Protein AF-A0A3P7M9Q2-F1 (afdb_monomer_lite)

Radius of gyration: 25.92 Å; chains: 1; bounding box: 48×58×80 Å

pLDDT: mean 84.02, std 14.68, range [41.84, 98.44]

Foldseek 3Di:
DVVVVVVVVVVVVVVVVVVVVVVVVPPPDPPPPPPPVVPPDDPPPDDDQDDDAAPDPVNVVRDDPCVPDDADDDDADPWAPLAPPDDADQQAAHHHPQQVVQQVVLVVVLCVLCNVVVNNVFKDWDDQQVVCCVPRVDHRRNDFATEMEGAPVCVVVSQVSQVVVPPQWDWADDPQKIKIFGHEDPRSHDRDSHHGWYQVDPVRDTPPIYIYGYDHDDPVD

Secondary structure (DSSP, 8-state):
-HHHHHHHHHHHHHHHHHHHHHHHHS----------GGGS------------SS--HHHHHTS--GGGS-PPPPP--SS-BTBTT--PPTTS----HHHHHHHHHHHHHHHHHHHHTT-TTSEEE-HHHHHHHHHTSS--TT----EEEEEGGGHHHHHHHHHTTTTTEEEEEETTEEEEEEPBPS-TT-----SSBEE-STT--EESEEEEEEE---TT-

InterPro domains:
  IPR007074 LicD/FKTN/FKRP, nucleotidyltransferase domain [PF04991] (123-154)

Sequence (221 aa):
MALTAVALVLTAIFILWYILWDTSVTSVRPLRNDSFSFLRQRPQDWQSFVVDTGHTKKKRQSLPNLEKISWPEREYLPSSVGAPGTRPWPHGTHFSHEQMRTLWKLFDTFVNVMDELGFSDRWMLHAGTLLRSFRHHDIIPWDDDIDVLVDKAVRPALWKKMATLRPNYTLQECSNWDKLSAKIIVSKHSSLDVEGSRILNAYGWAWPMLDIGYYCSDVTH

Structure (mmCIF, N/CA/C/O backbone):
data_AF-A0A3P7M9Q2-F1
#
_entry.id   AF-A0A3P7M9Q2-F1
#
loop_
_atom_site.group_PDB
_atom_site.id
_atom_site.type_symbol
_atom_site.label_atom_id
_atom_site.label_alt_id
_atom_site.label_comp_id
_atom_site.label_asym_id
_atom_site.label_entity_id
_atom_site.label_seq_id
_atom_site.pdbx_PDB_ins_code
_atom_site.Cartn_x
_atom_site.Cartn_y
_atom_site.Cartn_z
_atom_site.occupancy
_atom_site.B_iso_or_equiv
_atom_site.auth_seq_id
_atom_site.auth_comp_id
_atom_site.auth_asym_id
_atom_site.auth_atom_id
_atom_site.pdbx_PDB_model_num
ATOM 1 N N . MET A 1 1 ? -29.594 -36.557 -56.362 1.00 58.69 1 MET A N 1
ATOM 2 C CA . MET A 1 1 ? -28.623 -37.351 -55.570 1.00 58.69 1 MET A CA 1
ATOM 3 C C . MET A 1 1 ? -27.693 -36.503 -54.697 1.00 58.69 1 MET A C 1
ATOM 5 O O . MET A 1 1 ? -27.390 -36.940 -53.599 1.00 58.69 1 MET A O 1
ATOM 9 N N . ALA A 1 2 ? -27.267 -35.300 -55.110 1.00 63.16 2 ALA A N 1
ATOM 10 C CA . ALA A 1 2 ? -26.383 -34.461 -54.284 1.00 63.16 2 ALA A CA 1
ATOM 11 C C . ALA A 1 2 ? -27.061 -33.879 -53.020 1.00 63.16 2 ALA A C 1
ATOM 13 O O . ALA A 1 2 ? -26.470 -33.903 -51.946 1.00 63.16 2 ALA A O 1
ATOM 14 N N . LEU A 1 3 ? -28.323 -33.431 -53.113 1.00 64.88 3 LEU A N 1
ATOM 15 C CA . LEU A 1 3 ? -29.044 -32.840 -51.972 1.00 64.88 3 LEU A CA 1
ATOM 16 C C . LEU A 1 3 ? -29.263 -33.826 -50.810 1.00 64.88 3 LEU A C 1
ATOM 18 O O . LEU A 1 3 ? -29.160 -33.459 -49.644 1.00 64.88 3 LEU A O 1
ATOM 22 N N . THR A 1 4 ? -29.534 -35.092 -51.132 1.00 71.81 4 THR A N 1
ATOM 23 C CA . THR A 1 4 ? -29.770 -36.156 -50.148 1.00 71.81 4 THR A CA 1
ATOM 24 C C . THR A 1 4 ? -28.498 -36.531 -49.388 1.00 71.81 4 THR A C 1
ATOM 26 O O . THR A 1 4 ? -28.564 -36.814 -48.198 1.00 71.81 4 THR A O 1
ATOM 29 N N . ALA A 1 5 ? -27.332 -36.472 -50.040 1.00 75.81 5 ALA A N 1
ATOM 30 C CA . ALA A 1 5 ? -26.049 -36.724 -49.385 1.00 75.81 5 ALA A CA 1
ATOM 31 C C . ALA A 1 5 ? -25.673 -35.596 -48.408 1.00 75.81 5 ALA A C 1
ATOM 33 O O . ALA A 1 5 ? -25.238 -35.868 -47.293 1.00 75.81 5 ALA A O 1
ATOM 34 N N . VAL A 1 6 ? -25.912 -34.335 -48.787 1.00 80.31 6 VAL A N 1
ATOM 35 C CA . VAL A 1 6 ? -25.644 -33.173 -47.920 1.00 80.31 6 VAL A CA 1
ATOM 36 C C . VAL A 1 6 ? -26.530 -33.196 -46.670 1.00 80.31 6 VAL A C 1
ATOM 38 O O . VAL A 1 6 ? -26.038 -32.965 -45.567 1.00 80.31 6 VAL A O 1
ATOM 41 N N . ALA A 1 7 ? -27.812 -33.545 -46.814 1.00 83.19 7 ALA A N 1
ATOM 42 C CA . ALA A 1 7 ? -28.732 -33.650 -45.680 1.00 83.19 7 ALA A CA 1
ATOM 43 C C . ALA A 1 7 ? -28.302 -34.728 -44.668 1.00 83.19 7 ALA A C 1
ATOM 45 O O . ALA A 1 7 ? -28.338 -34.492 -43.460 1.00 83.19 7 ALA A O 1
ATOM 46 N N . LEU A 1 8 ? -27.837 -35.888 -45.143 1.00 85.62 8 LEU A N 1
ATOM 47 C CA . LEU A 1 8 ? -27.343 -36.961 -44.273 1.00 85.62 8 LEU A CA 1
ATOM 48 C C . LEU A 1 8 ? -26.075 -36.555 -43.510 1.00 85.62 8 LEU A C 1
ATOM 50 O O . LEU A 1 8 ? -25.972 -36.828 -42.315 1.00 85.62 8 LEU A O 1
ATOM 54 N N . VAL A 1 9 ? -25.147 -35.849 -44.164 1.00 87.62 9 VAL A N 1
ATOM 55 C CA . VAL A 1 9 ? -23.918 -35.357 -43.519 1.00 87.62 9 VAL A CA 1
ATOM 56 C C . VAL A 1 9 ? -24.239 -34.331 -42.431 1.00 87.62 9 VAL A C 1
ATOM 58 O O . VAL A 1 9 ? -23.725 -34.438 -41.320 1.00 87.62 9 VAL A O 1
ATOM 61 N N . LEU A 1 10 ? -25.133 -33.377 -42.703 1.00 87.75 10 LEU A N 1
ATOM 62 C CA . LEU A 1 10 ? -25.534 -32.373 -41.711 1.00 87.75 10 LEU A CA 1
ATOM 63 C C . LEU A 1 10 ? -26.253 -33.000 -40.512 1.00 87.75 10 LEU A C 1
ATOM 65 O O . LEU A 1 10 ? -26.017 -32.598 -39.374 1.00 87.75 10 LEU A O 1
ATOM 69 N N . THR A 1 11 ? -27.073 -34.026 -40.753 1.00 88.38 11 THR A N 1
ATOM 70 C CA . THR A 1 11 ? -27.769 -34.756 -39.684 1.00 88.38 11 THR A CA 1
ATOM 71 C C . THR A 1 11 ? -26.774 -35.512 -38.800 1.00 88.38 11 THR A C 1
ATOM 73 O O . THR A 1 11 ? -26.870 -35.455 -37.576 1.00 88.38 11 THR A O 1
ATOM 76 N N . ALA A 1 12 ? -25.767 -36.158 -39.396 1.00 89.75 12 ALA A N 1
ATOM 77 C CA . ALA A 1 12 ? -24.714 -36.849 -38.653 1.00 89.75 12 ALA A CA 1
ATOM 78 C C . ALA A 1 12 ? -23.871 -35.885 -37.801 1.00 89.75 12 ALA A C 1
ATOM 80 O O . ALA A 1 12 ? -23.556 -36.203 -36.655 1.00 89.75 12 ALA A O 1
ATOM 81 N N . ILE A 1 13 ? -23.557 -34.692 -38.320 1.00 90.94 13 ILE A N 1
ATOM 82 C CA . ILE A 1 13 ? -22.832 -33.653 -37.571 1.00 90.94 13 ILE A CA 1
ATOM 83 C C . ILE A 1 13 ? -23.656 -33.172 -36.372 1.00 90.94 13 ILE A C 1
ATOM 85 O O . ILE A 1 13 ? -23.113 -33.049 -35.277 1.00 90.94 13 ILE A O 1
ATOM 89 N N . PHE A 1 14 ? -24.963 -32.952 -36.546 1.00 89.00 14 PHE A N 1
ATOM 90 C CA . PHE A 1 14 ? -25.847 -32.544 -35.450 1.00 89.00 14 PHE A CA 1
ATOM 91 C C . PHE A 1 14 ? -25.955 -33.608 -34.354 1.00 89.00 14 PHE A C 1
ATOM 93 O O . PHE A 1 14 ? -25.895 -33.275 -33.172 1.00 89.00 14 PHE A O 1
ATOM 100 N N . ILE A 1 15 ? -26.061 -34.885 -34.733 1.00 88.00 15 ILE A N 1
ATOM 101 C CA . ILE A 1 15 ? -26.087 -36.003 -33.779 1.00 88.00 15 ILE A CA 1
ATOM 102 C C . ILE A 1 15 ? -24.755 -36.089 -33.024 1.00 88.00 15 ILE A C 1
ATOM 104 O O . ILE A 1 15 ? -24.751 -36.222 -31.802 1.00 88.00 15 ILE A O 1
ATOM 108 N N . LEU A 1 16 ? -23.624 -35.962 -33.724 1.00 85.00 16 LEU A N 1
ATOM 109 C CA . LEU A 1 16 ? -22.302 -36.010 -33.100 1.00 85.00 16 LEU A CA 1
ATOM 110 C C . LEU A 1 16 ? -22.090 -34.834 -32.136 1.00 85.00 16 LEU A C 1
ATOM 112 O O . LEU A 1 16 ? -21.585 -35.029 -31.034 1.00 85.00 16 LEU A O 1
ATOM 116 N N . TRP A 1 17 ? -22.522 -33.629 -32.517 1.00 83.12 17 TRP A N 1
ATOM 117 C CA . TRP A 1 17 ? -22.471 -32.451 -31.651 1.00 83.12 17 TRP A CA 1
ATOM 118 C C . TRP A 1 17 ? -23.345 -32.619 -30.404 1.00 83.12 17 TRP A C 1
ATOM 120 O O . TRP A 1 17 ? -22.889 -32.318 -29.303 1.00 83.12 17 TRP A O 1
ATOM 130 N N . TYR A 1 18 ? -24.551 -33.175 -30.550 1.00 82.62 18 TYR A N 1
ATOM 131 C CA . TYR A 1 18 ? -25.437 -33.461 -29.421 1.00 82.62 18 TYR A CA 1
ATOM 132 C C . TYR A 1 18 ? -24.834 -34.490 -28.453 1.00 82.62 18 TYR A C 1
ATOM 134 O O . TYR A 1 18 ? -24.837 -34.261 -27.249 1.00 82.62 18 TYR A O 1
ATOM 142 N N . ILE A 1 19 ? -24.236 -35.575 -28.958 1.00 77.69 19 ILE A N 1
ATOM 143 C CA . ILE A 1 19 ? -23.572 -36.593 -28.121 1.00 77.69 19 ILE A CA 1
ATOM 144 C C . ILE A 1 19 ? -22.361 -36.001 -27.380 1.00 77.69 19 ILE A C 1
ATOM 146 O O . ILE A 1 19 ? -22.145 -36.290 -26.202 1.00 77.69 19 ILE A O 1
ATOM 150 N N . LEU A 1 20 ? -21.568 -35.153 -28.041 1.00 76.31 20 LEU A N 1
ATOM 151 C CA . LEU A 1 20 ? -20.411 -34.492 -27.423 1.00 76.31 20 LEU A CA 1
ATOM 152 C C . LEU A 1 20 ? -20.819 -33.438 -26.381 1.00 76.31 20 LEU A C 1
ATOM 154 O O . LEU A 1 20 ? -20.114 -33.247 -25.392 1.00 76.31 20 LEU A O 1
ATOM 158 N N . TRP A 1 21 ? -21.956 -32.769 -26.579 1.00 69.94 21 TRP A N 1
ATOM 159 C CA . TRP A 1 21 ? -22.524 -31.847 -25.597 1.00 69.94 21 TRP A CA 1
ATOM 160 C C . TRP A 1 21 ? -23.127 -32.587 -24.396 1.00 69.94 21 TRP A C 1
ATOM 162 O O . TRP A 1 21 ? -22.895 -32.214 -23.252 1.00 69.94 21 TRP A O 1
ATOM 172 N N . ASP A 1 22 ? -23.856 -33.676 -24.627 1.00 67.19 22 ASP A N 1
ATOM 173 C CA . ASP A 1 22 ? -24.472 -34.450 -23.546 1.00 67.19 22 ASP A CA 1
ATOM 174 C C . ASP A 1 22 ? -23.412 -35.120 -22.656 1.00 67.19 22 ASP A C 1
ATOM 176 O O . ASP A 1 22 ? -23.492 -35.073 -21.428 1.00 67.19 22 ASP A O 1
ATOM 180 N N . THR A 1 23 ? -22.336 -35.638 -23.259 1.00 60.78 23 THR A N 1
ATOM 181 C CA . THR A 1 23 ? -21.200 -36.216 -22.518 1.00 60.78 23 THR A CA 1
ATOM 182 C C . THR A 1 23 ? -20.379 -35.179 -21.745 1.00 60.78 23 THR A C 1
ATOM 184 O O . THR A 1 23 ? -19.810 -35.520 -20.705 1.00 60.78 23 THR A O 1
ATOM 187 N N . SER A 1 24 ? -20.338 -33.916 -22.185 1.00 54.47 24 SER A N 1
ATOM 188 C CA . SER A 1 24 ? -19.670 -32.841 -21.437 1.00 54.47 24 SER A CA 1
ATOM 189 C C . SER A 1 24 ? -20.522 -32.301 -20.283 1.00 54.47 24 SER A C 1
ATOM 191 O O . SER A 1 24 ? -19.967 -31.895 -19.261 1.00 54.47 24 SER A O 1
ATOM 193 N N . VAL A 1 25 ? -21.854 -32.373 -20.387 1.00 55.38 25 VAL A N 1
ATOM 194 C CA . VAL A 1 25 ? -22.789 -31.929 -19.338 1.00 55.38 25 VAL A CA 1
ATOM 195 C C . VAL A 1 25 ? -23.037 -33.007 -18.269 1.00 55.38 25 VAL A C 1
ATOM 197 O O . VAL A 1 25 ? -23.330 -32.669 -17.123 1.00 55.38 25 VAL A O 1
ATOM 200 N N . THR A 1 26 ? -22.855 -34.298 -18.574 1.00 48.84 26 THR A N 1
ATOM 201 C CA . THR A 1 26 ? -23.161 -35.401 -17.633 1.00 48.84 26 THR A CA 1
ATOM 202 C C . THR A 1 26 ? -21.963 -36.026 -16.908 1.00 48.84 26 THR A C 1
ATOM 204 O O . THR A 1 26 ? -22.149 -36.912 -16.072 1.00 48.84 26 THR A O 1
ATOM 207 N N . SER A 1 27 ? -20.734 -35.531 -17.086 1.00 45.59 27 SER A N 1
ATOM 208 C CA . SER A 1 27 ? -19.585 -35.964 -16.269 1.00 45.59 27 SER A CA 1
ATOM 209 C C . SER A 1 27 ? -19.455 -35.176 -14.954 1.00 45.59 27 SER A C 1
ATOM 211 O O . SER A 1 27 ? -18.393 -34.642 -14.631 1.00 45.59 27 SER A O 1
ATOM 213 N N . VAL A 1 28 ? -20.508 -35.167 -14.137 1.00 44.59 28 VAL A N 1
ATOM 214 C CA . VAL A 1 28 ? -20.370 -34.953 -12.689 1.00 44.59 28 VAL A CA 1
ATOM 215 C C . VAL A 1 28 ? -20.365 -36.336 -12.050 1.00 44.59 28 VAL A C 1
ATOM 217 O O . VAL A 1 28 ? -21.398 -36.869 -11.652 1.00 44.59 28 VAL A O 1
ATOM 220 N N . ARG A 1 29 ? -19.185 -36.966 -11.983 1.00 43.69 29 ARG A N 1
ATOM 221 C CA . ARG A 1 29 ? -19.019 -38.120 -11.093 1.00 43.69 29 ARG A CA 1
ATOM 222 C C . ARG A 1 29 ? -19.298 -37.629 -9.669 1.00 43.69 29 ARG A C 1
ATOM 224 O O . ARG A 1 29 ? -18.687 -36.635 -9.272 1.00 43.69 29 ARG A O 1
ATOM 231 N N . PRO A 1 30 ? -20.152 -38.304 -8.881 1.00 41.84 30 PRO A N 1
ATOM 232 C CA . PRO A 1 30 ? -20.236 -38.014 -7.463 1.00 41.84 30 PRO A CA 1
ATOM 233 C C . PRO A 1 30 ? -18.850 -38.295 -6.892 1.00 41.84 30 PRO A C 1
ATOM 235 O O . PRO A 1 30 ? -18.352 -39.421 -6.990 1.00 41.84 30 PRO A O 1
ATOM 238 N N . LEU A 1 31 ? -18.194 -37.265 -6.360 1.00 42.75 31 LEU A N 1
ATOM 239 C CA . LEU A 1 31 ? -16.967 -37.449 -5.608 1.00 42.75 31 LEU A CA 1
ATOM 240 C C . LEU A 1 31 ? -17.321 -38.383 -4.446 1.00 42.75 31 LEU A C 1
ATOM 242 O O . LEU A 1 31 ? -18.117 -38.046 -3.571 1.00 42.75 31 LEU A O 1
ATOM 246 N N . ARG A 1 32 ? -16.810 -39.610 -4.520 1.00 42.97 32 ARG A N 1
ATOM 247 C CA . ARG A 1 32 ? -17.024 -40.656 -3.530 1.00 42.97 32 ARG A CA 1
ATOM 248 C C . ARG A 1 32 ? -16.588 -40.120 -2.166 1.00 42.97 32 ARG A C 1
ATOM 250 O O . ARG A 1 32 ? -15.455 -39.680 -1.995 1.00 42.97 32 ARG A O 1
ATOM 257 N N . ASN A 1 33 ? -17.524 -40.138 -1.228 1.00 44.25 33 ASN A N 1
ATOM 258 C CA . ASN A 1 33 ? -17.487 -39.449 0.058 1.00 44.25 33 ASN A CA 1
ATOM 259 C C . ASN A 1 33 ? -16.619 -40.183 1.108 1.00 44.25 33 ASN A C 1
ATOM 261 O O . ASN A 1 33 ? -17.028 -40.333 2.254 1.00 44.25 33 ASN A O 1
ATOM 265 N N . ASP A 1 34 ? -15.440 -40.680 0.719 1.00 44.66 34 ASP A N 1
ATOM 266 C CA . ASP A 1 34 ? -14.656 -41.645 1.514 1.00 44.66 34 ASP A CA 1
ATOM 267 C C . ASP A 1 34 ? -13.391 -41.060 2.182 1.00 44.66 34 ASP A C 1
ATOM 269 O O . ASP A 1 34 ? -12.535 -41.813 2.641 1.00 44.66 34 ASP A O 1
ATOM 273 N N . SER A 1 35 ? -13.243 -39.733 2.311 1.00 46.69 35 SER A N 1
ATOM 274 C CA . SER A 1 35 ? -12.040 -39.155 2.953 1.00 46.69 35 SER A CA 1
ATOM 275 C C . SER A 1 35 ? -12.261 -37.973 3.904 1.00 46.69 35 SER A C 1
ATOM 277 O O . SER A 1 35 ? -11.335 -37.198 4.132 1.00 46.69 35 SER A O 1
ATOM 279 N N . PHE A 1 36 ? -13.442 -37.826 4.513 1.00 43.38 36 PHE A N 1
ATOM 280 C CA . PHE A 1 36 ? -13.656 -36.815 5.568 1.00 43.38 36 PHE A CA 1
ATOM 281 C C . PHE A 1 36 ? -13.388 -37.324 6.995 1.00 43.38 36 PHE A C 1
ATOM 283 O O . PHE A 1 36 ? -13.442 -36.552 7.950 1.00 43.38 36 PHE A O 1
ATOM 290 N N . SER A 1 37 ? -13.029 -38.600 7.168 1.00 46.25 37 SER A N 1
ATOM 291 C CA . SER A 1 37 ? -12.676 -39.160 8.482 1.00 46.25 37 SER A CA 1
ATOM 292 C C . SER A 1 37 ? -11.303 -38.703 8.998 1.00 46.25 37 SER A C 1
ATOM 294 O O . SER A 1 37 ? -11.066 -38.763 10.203 1.00 46.25 37 SER A O 1
ATOM 296 N N . PHE A 1 38 ? -10.424 -38.183 8.130 1.00 45.78 38 PHE A N 1
ATOM 297 C CA . PHE A 1 38 ? -9.087 -37.702 8.512 1.00 45.78 38 PHE A CA 1
ATOM 298 C C . PHE A 1 38 ? -9.071 -36.305 9.153 1.00 45.78 38 PHE A C 1
ATOM 300 O O . PHE A 1 38 ? -8.059 -35.909 9.725 1.00 45.78 38 PHE A O 1
ATOM 307 N N . LEU A 1 39 ? -10.184 -35.564 9.107 1.00 49.25 39 LEU A N 1
ATOM 308 C CA . LEU A 1 39 ? -10.305 -34.251 9.759 1.00 49.25 39 LEU A CA 1
ATOM 309 C C . LEU A 1 39 ? -10.815 -34.346 11.207 1.00 49.25 39 LEU A C 1
ATOM 311 O O . LEU A 1 39 ? -11.077 -33.328 11.851 1.00 49.25 39 LEU A O 1
ATOM 315 N N . ARG A 1 40 ? -10.945 -35.560 11.757 1.00 47.88 40 ARG A N 1
ATOM 316 C CA . ARG A 1 40 ? -11.361 -35.756 13.146 1.00 47.88 40 ARG A CA 1
ATOM 317 C C . ARG A 1 40 ? -10.198 -35.469 14.109 1.00 47.88 40 ARG A C 1
ATOM 319 O O . ARG A 1 40 ? -9.396 -36.339 14.420 1.00 47.88 40 ARG A O 1
ATOM 326 N N . GLN A 1 41 ? -10.207 -34.229 14.600 1.00 54.06 41 GLN A N 1
ATOM 327 C CA . GLN A 1 41 ? -9.804 -33.789 15.943 1.00 54.06 41 GLN A CA 1
ATOM 328 C C . GLN A 1 41 ? -8.350 -34.059 16.362 1.00 54.06 41 GLN A C 1
ATOM 330 O O . GLN A 1 41 ? -8.067 -34.938 17.172 1.00 54.06 41 GLN A O 1
ATOM 335 N N . ARG A 1 42 ? -7.440 -33.165 15.955 1.00 53.69 42 ARG A N 1
ATOM 336 C CA . ARG A 1 42 ? -6.451 -32.693 16.935 1.00 53.69 42 ARG A CA 1
ATOM 337 C C . ARG A 1 42 ? -7.178 -31.731 17.881 1.00 53.69 42 ARG A C 1
ATOM 339 O O . ARG A 1 42 ? -7.914 -30.885 17.371 1.00 53.69 42 ARG A O 1
ATOM 346 N N . PRO A 1 43 ? -7.005 -31.823 19.209 1.00 54.81 43 PRO A N 1
ATOM 347 C CA . PRO A 1 43 ? -7.360 -30.724 20.093 1.00 54.81 43 PRO A CA 1
ATOM 348 C C . PRO A 1 43 ? -6.540 -29.518 19.631 1.00 54.81 43 PRO A C 1
ATOM 350 O O . PRO A 1 43 ? -5.320 -29.492 19.777 1.00 54.81 43 PRO A O 1
ATOM 353 N N . GLN A 1 44 ? -7.182 -28.583 18.939 1.00 63.25 44 GLN A N 1
ATOM 354 C CA . GLN A 1 44 ? -6.581 -27.289 18.677 1.00 63.25 44 GLN A CA 1
ATOM 355 C C . GLN A 1 44 ? -6.750 -26.505 19.969 1.00 63.25 44 GLN A C 1
ATOM 357 O O . GLN A 1 44 ? -7.858 -26.086 20.301 1.00 63.25 44 GLN A O 1
ATOM 362 N N . ASP A 1 45 ? -5.661 -26.359 20.716 1.00 72.62 45 ASP A N 1
ATOM 363 C CA . ASP A 1 45 ? -5.585 -25.351 21.762 1.00 72.62 45 ASP A CA 1
ATOM 364 C C . ASP A 1 45 ? -5.662 -23.990 21.065 1.00 72.62 45 ASP A C 1
ATOM 366 O O . ASP A 1 45 ? -4.693 -23.493 20.489 1.00 72.62 45 ASP A O 1
ATOM 370 N N . TRP A 1 46 ? -6.869 -23.429 21.023 1.00 70.75 46 TRP A N 1
ATOM 371 C CA . TRP A 1 46 ? -7.110 -22.121 20.436 1.00 70.75 46 TRP A CA 1
ATOM 372 C C . TRP A 1 46 ? -6.519 -21.061 21.354 1.00 70.75 46 TRP A C 1
ATOM 374 O O . TRP A 1 46 ? -7.031 -20.804 22.444 1.00 70.75 46 TRP A O 1
ATOM 384 N N . GLN A 1 47 ? -5.437 -20.433 20.907 1.00 74.69 47 GLN A N 1
ATOM 385 C CA . GLN A 1 47 ? -4.908 -19.256 21.570 1.00 74.69 47 GLN A CA 1
ATOM 386 C C . GLN A 1 47 ? -5.567 -18.013 20.973 1.00 74.69 47 GLN A C 1
ATOM 388 O O . GLN A 1 47 ? -5.340 -17.666 19.815 1.00 74.69 47 GLN A O 1
ATOM 393 N N . SER A 1 48 ? -6.404 -17.352 21.768 1.00 78.69 48 SER A N 1
ATOM 394 C CA . SER A 1 48 ? -7.037 -16.094 21.379 1.00 78.69 48 SER A CA 1
ATOM 395 C C . SER A 1 48 ? -6.103 -14.923 21.657 1.00 78.69 48 SER A C 1
ATOM 397 O O . SER A 1 48 ? -5.542 -14.808 22.748 1.00 78.69 48 SER A O 1
ATOM 399 N N . PHE A 1 49 ? -5.985 -14.022 20.686 1.00 79.31 49 PHE A N 1
ATOM 400 C CA . PHE A 1 49 ? -5.266 -12.762 20.828 1.00 79.31 49 PHE A CA 1
ATOM 401 C C . PHE A 1 49 ? -6.226 -11.611 20.570 1.00 79.31 49 PHE A C 1
ATOM 403 O O . PHE A 1 49 ? -7.002 -11.647 19.617 1.00 79.31 49 PHE A O 1
ATOM 410 N N . VAL A 1 50 ? -6.165 -10.588 21.417 1.00 77.69 50 VAL A N 1
ATOM 411 C CA . VAL A 1 50 ? -6.894 -9.342 21.190 1.00 77.69 50 VAL A CA 1
ATOM 412 C C . VAL A 1 50 ? -5.966 -8.402 20.433 1.00 77.69 50 VAL A C 1
ATOM 414 O O . VAL A 1 50 ? -4.900 -8.034 20.932 1.00 77.69 50 VAL A O 1
ATOM 417 N N . VAL A 1 51 ? -6.356 -8.051 19.210 1.00 73.62 51 VAL A N 1
ATOM 418 C CA . VAL A 1 51 ? -5.647 -7.077 18.379 1.00 73.62 51 VAL A CA 1
ATOM 419 C C . VAL A 1 51 ? -6.404 -5.760 18.477 1.00 73.62 51 VAL A C 1
ATOM 421 O O . VAL A 1 51 ? -7.385 -5.542 17.773 1.00 73.62 51 VAL A O 1
ATOM 424 N N . ASP A 1 52 ? -5.968 -4.903 19.395 1.00 72.56 52 ASP A N 1
ATOM 425 C CA . ASP A 1 52 ? -6.526 -3.560 19.540 1.00 72.56 52 ASP A CA 1
ATOM 426 C C . ASP A 1 52 ? -5.863 -2.568 18.580 1.00 72.56 52 ASP A C 1
ATOM 428 O O . ASP A 1 52 ? -4.706 -2.727 18.181 1.00 72.56 52 ASP A O 1
ATOM 432 N N . THR A 1 53 ? -6.551 -1.458 18.329 1.00 71.44 53 THR A N 1
ATOM 433 C CA . THR A 1 53 ? -5.987 -0.313 17.611 1.00 71.44 53 THR A CA 1
ATOM 434 C C . THR A 1 53 ? -4.912 0.411 18.435 1.00 71.44 53 THR A C 1
ATOM 436 O O . THR A 1 53 ? -4.855 0.329 19.674 1.00 71.44 53 THR A O 1
ATOM 439 N N . GLY A 1 54 ? -4.019 1.114 17.735 1.00 67.31 54 GLY A N 1
ATOM 440 C CA . GLY A 1 54 ? -2.887 1.829 18.321 1.00 67.31 54 GLY A CA 1
ATOM 441 C C . GLY A 1 54 ? -1.665 0.928 18.498 1.00 67.31 54 GLY A C 1
ATOM 442 O O . GLY A 1 54 ? -1.625 0.045 19.361 1.00 67.31 54 GLY A O 1
ATOM 443 N N . HIS A 1 55 ? -0.625 1.180 17.705 1.00 69.38 55 HIS A N 1
ATOM 444 C CA . HIS A 1 55 ? 0.598 0.374 17.621 1.00 69.38 55 HIS A CA 1
ATOM 445 C C . HIS A 1 55 ? 1.568 0.556 18.804 1.00 69.38 55 HIS A C 1
ATOM 447 O O . HIS A 1 55 ? 2.785 0.656 18.638 1.00 69.38 55 HIS A O 1
ATOM 453 N N . THR A 1 56 ? 1.065 0.563 20.041 1.00 77.88 56 THR A N 1
ATOM 454 C CA . THR A 1 56 ? 1.937 0.712 21.214 1.00 77.88 56 THR A CA 1
ATOM 455 C C . THR A 1 56 ? 2.876 -0.489 21.356 1.00 77.88 56 THR A C 1
ATOM 457 O O . THR A 1 56 ? 2.475 -1.647 21.192 1.00 77.88 56 THR A O 1
ATOM 460 N N . LYS A 1 57 ? 4.132 -0.228 21.741 1.00 78.31 57 LYS A N 1
ATOM 461 C CA . LYS A 1 57 ? 5.144 -1.273 21.980 1.00 78.31 57 LYS A CA 1
ATOM 462 C C . LYS A 1 57 ? 4.634 -2.368 22.927 1.00 78.31 57 LYS A C 1
ATOM 464 O O . LYS A 1 57 ? 4.863 -3.545 22.675 1.00 78.31 57 LYS A O 1
ATOM 469 N N . LYS A 1 58 ? 3.903 -1.977 23.978 1.00 82.75 58 LYS A N 1
ATOM 470 C CA . LYS A 1 58 ? 3.327 -2.895 24.971 1.00 82.75 58 LYS A CA 1
ATOM 471 C C . LYS A 1 58 ? 2.313 -3.863 24.346 1.00 82.75 58 LYS A C 1
ATOM 473 O O . LYS A 1 58 ? 2.405 -5.056 24.600 1.00 82.75 58 LYS A O 1
ATOM 478 N N . LYS A 1 59 ? 1.392 -3.369 23.506 1.00 81.25 59 LYS A N 1
ATOM 479 C CA . LYS A 1 59 ? 0.396 -4.207 22.810 1.00 81.25 59 LYS A CA 1
ATOM 480 C C . LYS A 1 59 ? 1.047 -5.152 21.795 1.00 81.25 59 LYS A C 1
ATOM 482 O O . LYS A 1 59 ? 0.684 -6.319 21.720 1.00 81.25 59 LYS A O 1
ATOM 487 N N . ARG A 1 60 ? 2.064 -4.694 21.056 1.00 79.75 60 ARG A N 1
ATOM 488 C CA . ARG A 1 60 ? 2.792 -5.563 20.110 1.00 79.75 60 ARG A CA 1
ATOM 489 C C . ARG A 1 60 ? 3.515 -6.715 20.808 1.00 79.75 60 ARG A C 1
ATOM 491 O O . ARG A 1 60 ? 3.533 -7.821 20.290 1.00 79.75 60 ARG A O 1
ATOM 498 N N . GLN A 1 61 ? 4.066 -6.476 21.998 1.00 84.94 61 GLN A N 1
ATOM 499 C CA . GLN A 1 61 ? 4.743 -7.515 22.783 1.00 84.94 61 GLN A CA 1
ATOM 500 C C . GLN A 1 61 ? 3.799 -8.603 23.321 1.00 84.94 61 GLN A C 1
ATOM 502 O O . GLN A 1 61 ? 4.281 -9.680 23.660 1.00 84.94 61 GLN A O 1
ATOM 507 N N . SER A 1 62 ? 2.486 -8.350 23.399 1.00 84.44 62 SER A N 1
ATOM 508 C CA . SER A 1 62 ? 1.493 -9.374 23.761 1.00 84.44 62 SER A CA 1
ATOM 509 C C . SER A 1 62 ? 1.020 -10.234 22.585 1.00 84.44 62 SER A C 1
ATOM 511 O O . SER A 1 62 ? 0.314 -11.216 22.807 1.00 84.44 62 SER A O 1
ATOM 513 N N . LEU A 1 63 ? 1.390 -9.886 21.349 1.00 86.25 63 LEU A N 1
ATOM 514 C CA . LEU A 1 63 ? 1.065 -10.669 20.157 1.00 86.25 63 LEU A CA 1
ATOM 515 C C . LEU A 1 63 ? 2.146 -11.730 19.884 1.00 86.25 63 LEU A C 1
ATOM 517 O O . LEU A 1 63 ? 3.289 -11.578 20.328 1.00 86.25 63 LEU A O 1
ATOM 521 N N . PRO A 1 64 ? 1.821 -12.805 19.141 1.00 85.69 64 PRO A N 1
ATOM 522 C CA . PRO A 1 64 ? 2.812 -13.774 18.696 1.00 85.69 64 PRO A CA 1
ATOM 523 C C . PRO A 1 64 ? 3.947 -13.088 17.948 1.00 85.69 64 PRO A C 1
ATOM 525 O O . PRO A 1 64 ? 3.707 -12.273 17.056 1.00 85.69 64 PRO A O 1
ATOM 528 N N . ASN A 1 65 ? 5.189 -13.460 18.262 1.00 85.00 65 ASN A N 1
ATOM 529 C CA . ASN A 1 65 ? 6.297 -13.062 17.408 1.00 85.00 65 ASN A CA 1
ATOM 530 C C . ASN A 1 65 ? 6.252 -13.901 16.121 1.00 85.00 65 ASN A C 1
ATOM 532 O O . ASN A 1 65 ? 6.709 -15.046 16.111 1.00 85.00 65 ASN A O 1
ATOM 536 N N . LEU A 1 66 ? 5.711 -13.312 15.053 1.00 82.12 66 LEU A N 1
ATOM 537 C CA . LEU A 1 66 ? 5.599 -13.941 13.736 1.00 82.12 66 LEU A CA 1
ATOM 538 C C . LEU A 1 66 ? 6.963 -14.239 13.092 1.00 82.12 66 LEU A C 1
ATOM 540 O O . LEU A 1 66 ? 7.027 -15.090 12.214 1.00 82.12 66 LEU A O 1
ATOM 544 N N . GLU A 1 67 ? 8.060 -13.631 13.554 1.00 83.19 67 GLU A N 1
ATOM 545 C CA . GLU A 1 67 ? 9.426 -13.962 13.109 1.00 83.19 67 GLU A CA 1
ATOM 546 C C . GLU A 1 67 ? 9.860 -15.367 13.549 1.00 83.19 67 GLU A C 1
ATOM 548 O O . GLU A 1 67 ? 10.804 -15.931 13.005 1.00 83.19 67 GLU A O 1
ATOM 553 N N . LYS A 1 68 ? 9.184 -15.950 14.550 1.00 86.19 68 LYS A N 1
ATOM 554 C CA . LYS A 1 68 ? 9.442 -17.324 15.008 1.00 86.19 68 LYS A CA 1
ATOM 555 C C . LYS A 1 68 ? 8.739 -18.380 14.154 1.00 86.19 68 LYS A C 1
ATOM 557 O O . LYS A 1 68 ? 8.933 -19.571 14.390 1.00 86.19 68 LYS A O 1
ATOM 562 N N . ILE A 1 69 ? 7.897 -17.961 13.214 1.00 84.88 69 ILE A N 1
ATOM 563 C CA . ILE A 1 69 ? 7.197 -18.846 12.288 1.00 84.88 69 ILE A CA 1
ATOM 564 C C . ILE A 1 69 ? 8.060 -18.984 11.032 1.00 84.88 69 ILE A C 1
ATOM 566 O O . ILE A 1 69 ? 8.557 -17.996 10.497 1.00 84.88 69 ILE A O 1
ATOM 570 N N . SER A 1 70 ? 8.243 -20.218 10.562 1.00 86.50 70 SER A N 1
ATOM 571 C CA . SER A 1 70 ? 8.904 -20.473 9.282 1.00 86.50 70 SER A CA 1
ATOM 572 C C . SER A 1 70 ? 7.949 -20.110 8.151 1.00 86.50 70 SER A C 1
ATOM 574 O O . SER A 1 70 ? 7.038 -20.877 7.837 1.00 86.50 70 SER A O 1
ATOM 576 N N . TRP A 1 71 ? 8.158 -18.947 7.546 1.00 83.19 71 TRP A N 1
ATOM 577 C CA . TRP A 1 71 ? 7.438 -18.536 6.346 1.00 83.19 71 TRP A CA 1
ATOM 578 C C . TRP A 1 71 ? 8.059 -19.182 5.100 1.00 83.19 71 TRP A C 1
ATOM 580 O O . TRP A 1 71 ? 9.272 -19.411 5.083 1.00 83.19 71 TRP A O 1
ATOM 590 N N . PRO A 1 72 ? 7.263 -19.497 4.064 1.00 83.81 72 PRO A N 1
ATOM 591 C CA . PRO A 1 72 ? 7.802 -19.890 2.768 1.00 83.81 72 PRO A CA 1
ATOM 592 C C . PRO A 1 72 ? 8.749 -18.817 2.223 1.00 83.81 72 PRO A C 1
ATOM 594 O O . PRO A 1 72 ? 8.513 -17.622 2.406 1.00 83.81 72 PRO A O 1
ATOM 597 N N . GLU A 1 73 ? 9.813 -19.238 1.541 1.00 85.56 73 GLU A N 1
ATOM 598 C CA . GLU A 1 73 ? 10.686 -18.294 0.849 1.00 85.56 73 GLU A CA 1
ATOM 599 C C . GLU A 1 73 ? 9.929 -17.652 -0.319 1.00 85.56 73 GLU A C 1
ATOM 601 O O . GLU A 1 73 ? 9.219 -18.327 -1.067 1.00 85.56 73 GLU A O 1
ATOM 606 N N . ARG A 1 74 ? 10.061 -16.330 -0.456 1.00 86.31 74 ARG A N 1
ATOM 607 C CA . ARG A 1 74 ? 9.414 -15.585 -1.533 1.00 86.31 74 ARG A CA 1
ATOM 608 C C . ARG A 1 74 ? 10.281 -15.623 -2.784 1.00 86.31 74 ARG A C 1
ATOM 610 O O . ARG A 1 74 ? 11.462 -15.294 -2.734 1.00 86.31 74 ARG A O 1
ATOM 617 N N . GLU A 1 75 ? 9.666 -15.948 -3.911 1.00 89.50 75 GLU A N 1
ATOM 618 C CA . GLU A 1 75 ? 10.300 -15.833 -5.221 1.00 89.50 75 GLU A CA 1
ATOM 619 C C . GLU A 1 75 ? 10.305 -14.375 -5.699 1.00 89.50 75 GLU A C 1
ATOM 621 O O . GLU A 1 75 ? 9.364 -13.622 -5.445 1.00 89.50 75 GLU A O 1
ATOM 626 N N . TYR A 1 76 ? 11.349 -13.989 -6.434 1.00 91.94 76 TYR A N 1
ATOM 627 C CA . TYR A 1 76 ? 11.516 -12.650 -7.005 1.00 91.94 76 TYR A CA 1
ATOM 628 C C . TYR A 1 76 ? 11.842 -12.738 -8.492 1.00 91.94 76 TYR A C 1
ATOM 630 O O . TYR A 1 76 ? 12.475 -13.690 -8.953 1.00 91.94 76 TYR A O 1
ATOM 638 N N . LEU A 1 77 ? 11.454 -11.714 -9.251 1.00 91.12 77 LEU A N 1
ATOM 639 C CA . LEU A 1 77 ? 11.960 -11.547 -10.607 1.00 91.12 77 LEU A CA 1
ATOM 640 C C . LEU A 1 77 ? 13.468 -11.248 -10.571 1.00 91.12 77 LEU A C 1
ATOM 642 O O . LEU A 1 77 ? 13.911 -10.427 -9.765 1.00 91.12 77 LEU A O 1
ATOM 646 N N . PRO A 1 78 ? 14.257 -11.828 -11.494 1.00 89.62 78 PRO A N 1
ATOM 647 C CA . PRO A 1 78 ? 15.701 -11.590 -11.566 1.00 89.62 78 PRO A CA 1
ATOM 648 C C . PRO A 1 78 ? 16.047 -10.167 -12.028 1.00 89.62 78 PRO A C 1
ATOM 650 O O . PRO A 1 78 ? 17.202 -9.751 -11.995 1.00 89.62 78 PRO A O 1
ATOM 653 N N . SER A 1 79 ? 15.070 -9.422 -12.538 1.00 89.81 79 SER A N 1
ATOM 654 C CA . SER A 1 79 ? 15.230 -8.054 -13.014 1.00 89.81 79 SER A CA 1
ATOM 655 C C . SER A 1 79 ? 13.946 -7.278 -12.767 1.00 89.81 79 SER A C 1
ATOM 657 O O . SER A 1 79 ? 12.856 -7.848 -12.787 1.00 89.81 79 SER A O 1
ATOM 659 N N . SER A 1 80 ? 14.074 -5.971 -12.550 1.00 90.62 80 SER A N 1
ATOM 660 C CA . SER A 1 80 ? 12.934 -5.103 -12.272 1.00 90.62 80 SER A CA 1
ATOM 661 C C . SER A 1 80 ? 11.987 -5.010 -13.470 1.00 90.62 80 SER A C 1
ATOM 663 O O . SER A 1 80 ? 12.408 -4.931 -14.632 1.00 90.62 80 SER A O 1
ATOM 665 N N . VAL A 1 81 ? 10.680 -4.998 -13.207 1.00 88.62 81 VAL A N 1
ATOM 666 C CA . VAL A 1 81 ? 9.685 -4.711 -14.247 1.00 88.62 81 VAL A CA 1
ATOM 667 C C . VAL A 1 81 ? 9.896 -3.280 -14.744 1.00 88.62 81 VAL A C 1
ATOM 669 O O . VAL A 1 81 ? 9.994 -2.339 -13.954 1.00 88.62 81 VAL A O 1
ATOM 672 N N . GLY A 1 82 ? 10.002 -3.129 -16.064 1.00 86.00 82 GLY A N 1
ATOM 673 C CA . GLY A 1 82 ? 10.419 -1.893 -16.730 1.00 86.00 82 GLY A CA 1
ATOM 674 C C . GLY A 1 82 ? 11.800 -1.994 -17.381 1.00 86.00 82 GLY A C 1
ATOM 675 O O . GLY A 1 82 ? 12.052 -1.289 -18.360 1.00 86.00 82 GLY A O 1
ATOM 676 N N . ALA A 1 83 ? 12.658 -2.912 -16.922 1.00 87.12 83 ALA A N 1
ATOM 677 C CA . ALA A 1 83 ? 13.913 -3.224 -17.596 1.00 87.12 83 ALA A CA 1
ATOM 678 C C . ALA A 1 83 ? 13.665 -3.824 -19.001 1.00 87.12 83 ALA A C 1
ATOM 680 O O . ALA A 1 83 ? 12.682 -4.549 -19.200 1.00 87.12 83 ALA A O 1
ATOM 681 N N . PRO A 1 84 ? 14.533 -3.549 -19.997 1.00 83.62 84 PRO A N 1
ATOM 682 C CA . PRO A 1 84 ? 14.395 -4.121 -21.334 1.00 83.62 84 PRO A CA 1
ATOM 683 C C . PRO A 1 84 ? 14.358 -5.653 -21.296 1.00 83.62 84 PR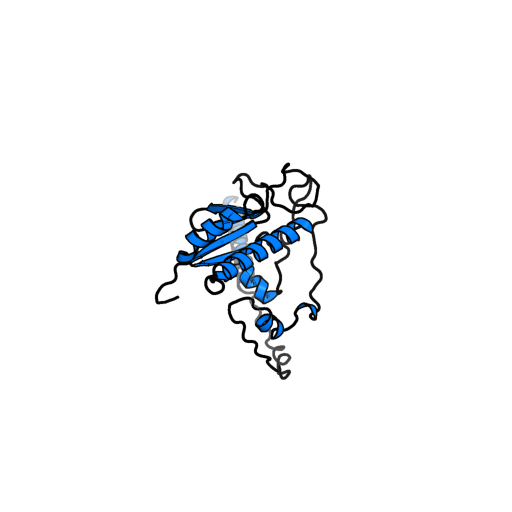O A C 1
ATOM 685 O O . PRO A 1 84 ? 15.257 -6.285 -20.754 1.00 83.62 84 PRO A O 1
ATOM 688 N N . GLY A 1 85 ? 13.322 -6.249 -21.888 1.00 83.06 85 GLY A N 1
ATOM 689 C CA . GLY A 1 85 ? 13.161 -7.706 -21.949 1.00 83.06 85 GLY A CA 1
ATOM 690 C C . GLY A 1 85 ? 12.510 -8.348 -20.719 1.00 83.06 85 GLY A C 1
ATOM 691 O O . GLY A 1 85 ? 12.120 -9.509 -20.802 1.00 83.06 85 GLY A O 1
ATOM 692 N N . THR A 1 86 ? 12.301 -7.613 -19.623 1.00 83.94 86 THR A N 1
ATOM 693 C CA . THR A 1 86 ? 11.589 -8.136 -18.449 1.00 83.94 86 THR A CA 1
ATOM 694 C C . THR A 1 86 ? 10.084 -8.073 -18.666 1.00 83.94 86 THR A C 1
ATOM 696 O O . THR A 1 86 ? 9.513 -6.995 -18.853 1.00 83.94 86 THR A O 1
ATOM 699 N N . ARG A 1 87 ? 9.422 -9.229 -18.605 1.00 79.69 87 ARG A N 1
ATOM 700 C CA . ARG A 1 87 ? 7.962 -9.334 -18.563 1.00 79.69 87 ARG A CA 1
ATOM 701 C C . ARG A 1 87 ? 7.562 -10.362 -17.506 1.00 79.69 87 ARG A C 1
ATOM 703 O O . ARG A 1 87 ? 8.084 -11.475 -17.564 1.00 79.69 87 ARG A O 1
ATOM 710 N N . PRO A 1 88 ? 6.657 -10.018 -16.575 1.00 80.62 88 PRO A N 1
ATOM 711 C CA . PRO A 1 88 ? 6.071 -11.007 -15.686 1.00 80.62 88 PRO A CA 1
ATOM 712 C C . PRO A 1 88 ? 5.339 -12.077 -16.499 1.00 80.62 88 PRO A C 1
ATOM 714 O O . PRO A 1 88 ? 4.687 -11.774 -17.504 1.00 80.62 88 PRO A O 1
ATOM 717 N N . TRP A 1 89 ? 5.464 -13.330 -16.075 1.00 78.94 89 TRP A N 1
ATOM 718 C CA . TRP A 1 89 ? 4.677 -14.422 -16.637 1.00 78.94 89 TRP A CA 1
ATOM 719 C C . TRP A 1 89 ? 3.257 -14.374 -16.070 1.00 78.94 89 TRP A C 1
ATOM 721 O O . TRP A 1 89 ? 3.102 -14.042 -14.895 1.00 78.94 89 TRP A O 1
ATOM 731 N N . PRO A 1 90 ? 2.221 -14.750 -16.841 1.00 79.81 90 PRO A N 1
ATOM 732 C CA . PRO A 1 90 ? 0.887 -14.925 -16.282 1.00 79.81 90 PRO A CA 1
ATOM 733 C C . PRO A 1 90 ? 0.940 -15.892 -15.093 1.00 79.81 90 PRO A C 1
ATOM 735 O O . PRO A 1 90 ? 1.416 -17.016 -15.244 1.00 79.81 90 PRO A O 1
ATOM 738 N N . HIS A 1 91 ? 0.455 -15.457 -13.930 1.00 82.62 91 HIS A N 1
ATOM 739 C CA . HIS A 1 91 ? 0.503 -16.211 -12.668 1.00 82.62 91 HIS A CA 1
ATOM 740 C C . HIS A 1 91 ? 1.911 -16.452 -12.080 1.00 82.62 91 HIS A C 1
ATOM 742 O O . HIS A 1 91 ? 2.048 -17.222 -11.131 1.00 82.62 91 HIS A O 1
ATOM 748 N N . GLY A 1 92 ? 2.951 -15.805 -12.611 1.00 84.38 92 GLY A N 1
ATOM 749 C CA . GLY A 1 92 ? 4.306 -15.833 -12.053 1.00 84.38 92 GLY A CA 1
ATOM 750 C C . GLY A 1 92 ? 4.581 -14.648 -11.133 1.00 84.38 92 GLY A C 1
ATOM 751 O O . GLY A 1 92 ? 3.723 -13.802 -10.930 1.00 84.38 92 GLY A O 1
ATOM 752 N N . THR A 1 93 ? 5.796 -14.557 -10.599 1.00 87.38 93 THR A N 1
ATOM 753 C CA . THR A 1 93 ? 6.204 -13.432 -9.748 1.00 87.38 93 THR A CA 1
ATOM 754 C C . THR A 1 93 ? 6.217 -12.101 -10.502 1.00 87.38 93 THR A C 1
ATOM 756 O O . THR A 1 93 ? 6.773 -12.012 -11.597 1.00 87.38 93 THR A O 1
ATOM 759 N N . HIS A 1 94 ? 5.640 -11.053 -9.911 1.00 89.62 94 HIS A N 1
ATOM 760 C CA . HIS A 1 94 ? 5.543 -9.723 -10.528 1.00 89.62 94 HIS A CA 1
ATOM 761 C C . HIS A 1 94 ? 6.590 -8.712 -10.047 1.00 89.62 94 HIS A C 1
ATOM 763 O O . HIS A 1 94 ? 6.797 -7.699 -10.706 1.00 89.62 94 HIS A O 1
ATOM 769 N N . PHE A 1 95 ? 7.290 -8.979 -8.946 1.00 92.88 95 PHE A N 1
ATOM 770 C CA . PHE A 1 95 ? 8.217 -8.022 -8.342 1.00 92.88 95 PHE A CA 1
ATOM 771 C C . PHE A 1 95 ? 9.654 -8.536 -8.323 1.00 92.88 95 PHE A C 1
ATOM 773 O O . PHE A 1 95 ? 9.909 -9.689 -7.975 1.00 92.88 95 PHE A O 1
ATOM 780 N N . SER A 1 96 ? 10.609 -7.656 -8.616 1.00 93.75 96 SER A N 1
ATOM 781 C CA . SER A 1 96 ? 11.991 -7.820 -8.156 1.00 93.75 96 SER A CA 1
ATOM 782 C C . SER A 1 96 ? 12.119 -7.487 -6.663 1.00 93.75 96 SER A C 1
ATOM 784 O O . SER A 1 96 ? 11.158 -7.043 -6.022 1.00 93.75 96 SER A O 1
ATOM 786 N N . HIS A 1 97 ? 13.311 -7.678 -6.093 1.00 93.88 97 HIS A N 1
ATOM 787 C CA . HIS A 1 97 ? 13.562 -7.425 -4.674 1.00 93.88 97 HIS A CA 1
ATOM 788 C C . HIS A 1 97 ? 13.257 -5.978 -4.274 1.00 93.88 97 HIS A C 1
ATOM 790 O O . HIS A 1 97 ? 12.492 -5.749 -3.332 1.00 93.88 97 HIS A O 1
ATOM 796 N N . GLU A 1 98 ? 13.800 -4.992 -4.991 1.00 94.75 98 GLU A N 1
ATOM 797 C CA . GLU A 1 98 ? 13.617 -3.588 -4.600 1.00 94.75 98 GLU A CA 1
ATOM 798 C C . GLU A 1 98 ? 12.212 -3.064 -4.928 1.00 94.75 98 GLU A C 1
ATOM 800 O O . GLU A 1 98 ? 11.690 -2.197 -4.222 1.00 94.75 98 GLU A O 1
ATOM 805 N N . GLN A 1 99 ? 11.537 -3.631 -5.931 1.00 94.69 99 GLN A N 1
ATOM 806 C CA . GLN A 1 99 ? 10.134 -3.312 -6.212 1.00 94.69 99 GLN A CA 1
ATOM 807 C C . GLN A 1 99 ? 9.218 -3.825 -5.095 1.00 94.69 99 GLN A C 1
ATOM 809 O O . GLN A 1 99 ? 8.383 -3.079 -4.584 1.00 94.69 99 GLN A O 1
ATOM 814 N N . MET A 1 100 ? 9.433 -5.056 -4.632 1.00 94.75 100 MET A N 1
ATOM 815 C CA . MET A 1 100 ? 8.699 -5.598 -3.490 1.00 94.75 100 MET A CA 1
ATOM 816 C C . MET A 1 100 ? 8.985 -4.807 -2.207 1.00 94.75 100 MET A C 1
ATOM 818 O O . MET A 1 100 ? 8.073 -4.470 -1.453 1.00 94.75 100 MET A O 1
ATOM 822 N N . ARG A 1 101 ? 10.251 -4.444 -1.970 1.00 95.50 101 ARG A N 1
ATOM 823 C CA . ARG A 1 101 ? 10.640 -3.580 -0.848 1.00 95.50 101 ARG A CA 1
ATOM 824 C C . ARG A 1 101 ? 9.923 -2.232 -0.893 1.00 95.50 101 ARG A C 1
ATOM 826 O O . ARG A 1 101 ? 9.461 -1.752 0.141 1.00 95.50 101 ARG A O 1
ATOM 833 N N . THR A 1 102 ? 9.819 -1.636 -2.079 1.00 96.75 102 THR A N 1
ATOM 834 C CA . THR A 1 102 ? 9.096 -0.377 -2.296 1.00 96.75 102 THR A CA 1
ATOM 835 C C . THR A 1 102 ? 7.619 -0.529 -1.940 1.00 96.75 102 THR A C 1
ATOM 837 O O . THR A 1 102 ? 7.090 0.305 -1.209 1.00 96.75 102 THR A O 1
ATOM 840 N N . LEU A 1 103 ? 6.964 -1.605 -2.390 1.00 96.62 103 LEU A N 1
ATOM 841 C CA . LEU A 1 103 ? 5.559 -1.881 -2.081 1.00 96.62 103 LEU A CA 1
ATOM 842 C C . LEU A 1 103 ? 5.311 -1.979 -0.568 1.00 96.62 103 LEU A C 1
ATOM 844 O O . LEU A 1 103 ? 4.436 -1.298 -0.036 1.00 96.62 103 LEU A O 1
ATOM 848 N N . TRP A 1 104 ? 6.124 -2.760 0.147 1.00 95.56 104 TRP A N 1
ATOM 849 C CA . TRP A 1 104 ? 5.990 -2.896 1.601 1.00 95.56 104 TRP A CA 1
ATOM 850 C C . TRP A 1 104 ? 6.261 -1.590 2.346 1.00 95.56 104 TRP A C 1
ATOM 852 O O . TRP A 1 104 ? 5.575 -1.298 3.322 1.00 95.56 104 TRP A O 1
ATOM 862 N N . LYS A 1 105 ? 7.204 -0.767 1.873 1.00 97.19 105 LYS A N 1
ATOM 863 C CA . LYS A 1 105 ? 7.431 0.576 2.427 1.00 97.19 105 LYS A CA 1
ATOM 864 C C . LYS A 1 105 ? 6.250 1.515 2.208 1.00 97.19 105 LYS A C 1
ATOM 866 O O . LYS A 1 105 ? 5.960 2.319 3.092 1.00 97.19 105 LYS A O 1
ATOM 871 N N . LEU A 1 106 ? 5.569 1.431 1.064 1.00 98.25 106 LEU A N 1
ATOM 872 C CA . LEU A 1 106 ? 4.348 2.203 0.817 1.00 98.25 106 LEU A CA 1
ATOM 873 C C . LEU A 1 106 ? 3.246 1.802 1.792 1.00 98.25 106 LEU A C 1
ATOM 875 O O . LEU A 1 106 ? 2.631 2.675 2.403 1.00 98.25 106 LEU A O 1
ATOM 879 N N . PHE A 1 107 ? 3.053 0.497 1.985 1.00 97.38 107 PHE A N 1
ATOM 880 C CA . PHE A 1 107 ? 2.079 -0.014 2.940 1.00 97.38 107 PHE A CA 1
ATOM 881 C C . PHE A 1 107 ? 2.417 0.380 4.381 1.00 97.38 107 PHE A C 1
ATOM 883 O O . PHE A 1 107 ? 1.566 0.945 5.062 1.00 97.38 107 PHE A O 1
ATOM 890 N N . ASP A 1 108 ? 3.663 0.201 4.824 1.00 96.25 108 ASP A N 1
ATOM 891 C CA . ASP A 1 108 ? 4.109 0.626 6.158 1.00 96.25 108 ASP A CA 1
ATOM 892 C C . ASP A 1 108 ? 3.935 2.139 6.364 1.00 96.25 108 ASP A C 1
ATOM 894 O O . ASP A 1 108 ? 3.421 2.583 7.389 1.00 96.25 108 ASP A O 1
ATOM 898 N N . THR A 1 109 ? 4.269 2.949 5.356 1.00 97.88 109 THR A N 1
ATOM 899 C CA . THR A 1 109 ? 4.066 4.405 5.403 1.00 97.88 109 THR A CA 1
ATOM 900 C C . THR A 1 109 ? 2.591 4.762 5.553 1.00 97.88 109 THR A C 1
ATOM 902 O O . THR A 1 109 ? 2.253 5.597 6.390 1.00 97.88 109 THR A O 1
ATOM 905 N N . PHE A 1 110 ? 1.707 4.130 4.777 1.00 98.00 110 PHE A N 1
ATOM 906 C CA . PHE A 1 110 ? 0.264 4.330 4.891 1.00 98.00 110 PHE A CA 1
ATOM 907 C C . PHE A 1 110 ? -0.239 3.963 6.294 1.00 98.00 110 PHE A C 1
ATOM 909 O O . PHE A 1 110 ? -0.904 4.773 6.938 1.00 98.00 110 PHE A O 1
ATOM 916 N N . VAL A 1 111 ? 0.134 2.784 6.796 1.00 95.81 111 VAL A N 1
ATOM 917 C CA . VAL A 1 111 ? -0.259 2.298 8.125 1.00 95.81 111 VAL A CA 1
ATOM 918 C C . VAL A 1 111 ? 0.209 3.252 9.225 1.00 95.81 111 VAL A C 1
ATOM 920 O O . VAL A 1 111 ? -0.581 3.624 10.091 1.00 95.81 111 VAL A O 1
ATOM 923 N N . ASN A 1 112 ? 1.466 3.695 9.174 1.00 95.31 112 ASN A N 1
ATOM 924 C CA . ASN A 1 112 ? 2.022 4.633 10.149 1.00 95.31 112 ASN A CA 1
ATOM 925 C C . ASN A 1 112 ? 1.319 5.996 10.087 1.00 95.31 112 ASN A C 1
ATOM 927 O O . ASN A 1 112 ? 1.022 6.576 11.125 1.00 95.31 112 ASN A O 1
ATOM 931 N N . VAL A 1 113 ? 0.980 6.490 8.893 1.00 97.12 113 VAL A N 1
ATOM 932 C CA . VAL A 1 113 ? 0.207 7.732 8.736 1.00 97.12 113 VAL A CA 1
ATOM 933 C C . VAL A 1 113 ? -1.192 7.608 9.335 1.00 97.12 113 VAL A C 1
ATOM 935 O O . VAL A 1 113 ? -1.637 8.525 10.023 1.00 97.12 113 VAL A O 1
ATOM 938 N N . MET A 1 114 ? -1.880 6.493 9.099 1.00 96.38 114 MET A N 1
ATOM 939 C CA . MET A 1 114 ? -3.199 6.246 9.683 1.00 96.38 114 MET A CA 1
ATOM 940 C C . MET A 1 114 ? -3.126 6.163 11.212 1.00 96.38 114 MET A C 1
ATOM 942 O O . MET A 1 114 ? -3.985 6.731 11.885 1.00 96.38 114 MET A O 1
ATOM 946 N N . ASP A 1 115 ? -2.080 5.545 11.764 1.00 93.38 115 ASP A N 1
ATOM 947 C CA . ASP A 1 115 ? -1.855 5.470 13.214 1.00 93.38 115 ASP A CA 1
ATOM 948 C C . ASP A 1 115 ? -1.536 6.839 13.826 1.00 93.38 115 ASP A C 1
ATOM 950 O O . ASP A 1 115 ? -2.154 7.232 14.814 1.00 93.38 115 ASP A O 1
ATOM 954 N N . GLU A 1 116 ? -0.657 7.623 13.198 1.0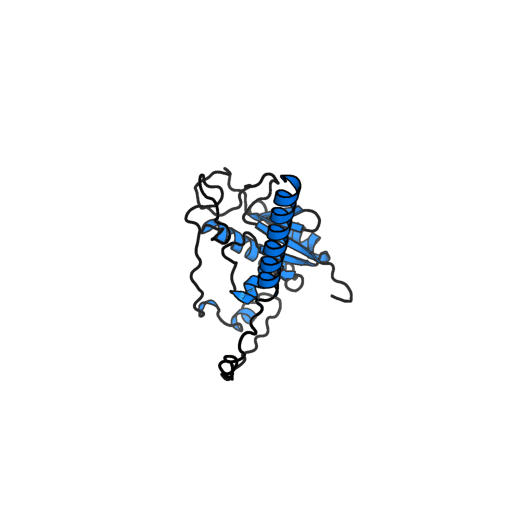0 94.38 116 GLU A N 1
ATOM 955 C CA . GLU A 1 116 ? -0.328 8.989 13.630 1.00 94.38 116 GLU A CA 1
ATOM 956 C C . GLU A 1 116 ? -1.539 9.931 13.613 1.00 94.38 116 GLU A C 1
ATOM 958 O O . GLU A 1 116 ? -1.614 10.862 14.417 1.00 94.38 116 GLU A O 1
ATOM 963 N N . LEU A 1 117 ? -2.483 9.707 12.698 1.00 95.81 117 LEU A N 1
ATOM 964 C CA . LEU A 1 117 ? -3.738 10.455 12.626 1.00 95.81 117 LEU A CA 1
ATOM 965 C C . LEU A 1 117 ? -4.808 9.937 13.601 1.00 95.81 117 LEU A C 1
ATOM 967 O O . LEU A 1 117 ? -5.846 10.580 13.741 1.00 95.81 117 LEU A O 1
ATOM 971 N N . GLY A 1 118 ? -4.570 8.809 14.278 1.00 94.12 118 GLY A N 1
ATOM 972 C CA . GLY A 1 118 ? -5.544 8.175 15.168 1.00 94.12 118 GLY A CA 1
ATOM 973 C C . GLY A 1 118 ? -6.691 7.484 14.427 1.00 94.12 118 GLY A C 1
ATOM 974 O O . GLY A 1 118 ? -7.787 7.391 14.966 1.00 94.12 118 GLY A O 1
ATOM 975 N N . PHE A 1 119 ? -6.454 7.020 13.197 1.00 94.75 119 PHE A N 1
ATOM 976 C CA . PHE A 1 119 ? -7.443 6.400 12.307 1.00 94.75 119 PHE A CA 1
ATOM 977 C C . PHE A 1 119 ? -7.160 4.918 12.026 1.00 94.75 119 PHE A C 1
ATOM 979 O O . PHE A 1 119 ? -7.603 4.382 11.011 1.00 94.75 119 PHE A O 1
ATOM 986 N N . SER A 1 120 ? -6.426 4.233 12.907 1.00 91.94 120 SER A N 1
ATOM 987 C CA . SER A 1 120 ? -6.091 2.806 12.761 1.00 91.94 120 SER A CA 1
ATOM 988 C C . SER A 1 120 ? -7.311 1.873 12.710 1.00 91.94 120 SER A C 1
ATOM 990 O O . SER A 1 120 ? -7.186 0.749 12.243 1.00 91.94 120 SER A O 1
ATOM 992 N N . ASP A 1 121 ? -8.480 2.319 13.171 1.00 91.50 121 ASP A N 1
ATOM 993 C CA . ASP A 1 121 ? -9.778 1.626 13.128 1.00 91.50 121 ASP A CA 1
ATOM 994 C C . ASP A 1 121 ? -10.651 2.012 11.918 1.00 91.50 121 ASP A C 1
ATOM 996 O O . ASP A 1 121 ? -11.767 1.523 11.770 1.00 91.50 121 ASP A O 1
ATOM 1000 N N . ARG A 1 122 ? -10.166 2.906 11.052 1.00 94.12 122 ARG A N 1
ATOM 1001 C CA . ARG A 1 122 ? -10.933 3.518 9.948 1.00 94.12 122 ARG A CA 1
ATOM 1002 C C . ARG A 1 122 ? -10.463 3.047 8.576 1.00 94.12 122 ARG A C 1
ATOM 1004 O O . ARG A 1 122 ? -10.670 3.734 7.573 1.00 94.12 122 ARG A O 1
ATOM 1011 N N . TRP A 1 123 ? -9.775 1.912 8.539 1.00 95.38 123 TRP A N 1
ATOM 1012 C CA . TRP A 1 123 ? -9.347 1.269 7.310 1.00 95.38 123 TRP A CA 1
ATOM 1013 C C . TRP A 1 123 ? -9.230 -0.243 7.481 1.00 95.38 123 TRP A C 1
ATOM 1015 O O . TRP A 1 123 ? -9.138 -0.758 8.594 1.00 95.38 123 TRP A O 1
ATOM 1025 N N . MET A 1 124 ? -9.228 -0.957 6.362 1.00 95.12 124 MET A N 1
ATOM 1026 C CA . MET A 1 124 ? -9.074 -2.408 6.316 1.00 95.12 124 MET A CA 1
ATOM 1027 C C . MET A 1 124 ? -8.384 -2.845 5.022 1.00 95.12 124 MET A C 1
ATOM 1029 O O . MET A 1 124 ? -8.393 -2.121 4.026 1.00 95.12 124 MET A O 1
ATOM 1033 N N . LEU A 1 125 ? -7.803 -4.047 5.021 1.00 95.69 125 LEU A N 1
ATOM 1034 C CA . LEU A 1 125 ? -7.357 -4.692 3.782 1.00 95.69 125 LEU A CA 1
ATOM 1035 C C . LEU A 1 125 ? -8.570 -4.992 2.899 1.00 95.69 125 LEU A C 1
ATOM 1037 O O . LEU A 1 125 ? -9.633 -5.348 3.410 1.00 95.69 125 LEU A O 1
ATOM 1041 N N . HIS A 1 126 ? -8.406 -4.891 1.583 1.00 95.00 126 HIS A N 1
ATOM 1042 C CA . HIS A 1 126 ? -9.501 -5.074 0.632 1.00 95.00 126 HIS A CA 1
ATOM 1043 C C . HIS A 1 126 ? -9.142 -6.045 -0.502 1.00 95.00 126 HIS A C 1
ATOM 1045 O O . HIS A 1 126 ? -7.978 -6.391 -0.677 1.00 95.00 126 HIS A O 1
ATOM 1051 N N . ALA A 1 127 ? -10.158 -6.516 -1.237 1.00 91.56 127 ALA A N 1
ATOM 1052 C CA . ALA A 1 127 ? -10.040 -7.318 -2.455 1.00 91.56 127 ALA A CA 1
ATOM 1053 C C . ALA A 1 127 ? -8.993 -8.447 -2.368 1.00 91.56 127 ALA A C 1
ATOM 1055 O O . ALA A 1 127 ? -9.067 -9.310 -1.483 1.00 91.56 127 ALA A O 1
ATOM 1056 N N . GLY A 1 128 ? -8.033 -8.462 -3.297 1.00 89.62 128 GLY A N 1
ATOM 1057 C CA . GLY A 1 128 ? -6.979 -9.465 -3.349 1.00 89.62 128 GLY A CA 1
ATOM 1058 C C . GLY A 1 128 ? -6.119 -9.454 -2.087 1.00 89.62 128 GLY A C 1
ATOM 1059 O O . GLY A 1 128 ? -5.759 -10.530 -1.603 1.00 89.62 128 GLY A O 1
ATOM 1060 N N . THR A 1 129 ? -5.855 -8.273 -1.513 1.00 94.31 129 THR A N 1
ATOM 1061 C CA . THR A 1 129 ? -5.056 -8.076 -0.290 1.00 94.31 129 THR A CA 1
ATOM 1062 C C . THR A 1 129 ? -5.645 -8.784 0.912 1.00 94.31 129 THR A C 1
ATOM 1064 O O . THR A 1 129 ? -4.932 -9.457 1.660 1.00 94.31 129 THR A O 1
ATOM 1067 N N . LEU A 1 130 ? -6.957 -8.671 1.100 1.00 93.31 130 LEU A N 1
ATOM 1068 C CA . LEU A 1 130 ? -7.641 -9.355 2.192 1.00 93.31 130 LEU A CA 1
ATOM 1069 C C . LEU A 1 130 ? -7.639 -10.873 1.984 1.00 93.31 130 LEU A C 1
ATOM 1071 O O . LEU A 1 130 ? -7.343 -11.635 2.902 1.00 93.31 130 LEU A O 1
ATOM 1075 N N . LEU A 1 131 ? -7.936 -11.326 0.765 1.00 90.88 131 LEU A N 1
ATOM 1076 C CA . LEU A 1 131 ? -7.974 -12.755 0.462 1.00 90.88 131 LEU A CA 1
ATOM 1077 C C . LEU A 1 131 ? -6.608 -13.423 0.684 1.00 90.88 131 LEU A C 1
ATOM 1079 O O . LEU A 1 131 ? -6.534 -14.546 1.192 1.00 90.88 131 LEU A O 1
ATOM 1083 N N . ARG A 1 132 ? -5.521 -12.745 0.305 1.00 83.12 132 ARG A N 1
ATOM 1084 C CA . ARG A 1 132 ? -4.159 -13.285 0.411 1.00 83.12 132 ARG A CA 1
ATOM 1085 C C . ARG A 1 132 ? -3.580 -13.228 1.813 1.00 83.12 132 ARG A C 1
ATOM 1087 O O . ARG A 1 132 ? -2.929 -14.194 2.214 1.00 83.12 132 ARG A O 1
ATOM 1094 N N . SER A 1 133 ? -3.902 -12.190 2.588 1.00 87.00 133 SER A N 1
ATOM 1095 C CA . SER A 1 133 ? -3.520 -12.130 4.003 1.00 87.00 133 SER A CA 1
ATOM 1096 C C . SER A 1 133 ? -4.114 -13.293 4.800 1.00 87.00 133 SER A C 1
ATOM 1098 O O . SER A 1 133 ? -3.453 -13.818 5.693 1.00 87.00 133 SER A O 1
ATOM 1100 N N . PHE A 1 134 ? -5.314 -13.752 4.431 1.00 85.81 134 PHE A N 1
ATOM 1101 C CA . PHE A 1 134 ? -5.943 -14.919 5.042 1.00 85.81 134 PHE A CA 1
ATOM 1102 C C . PHE A 1 134 ? -5.347 -16.249 4.561 1.00 85.81 134 PHE A C 1
ATOM 1104 O O .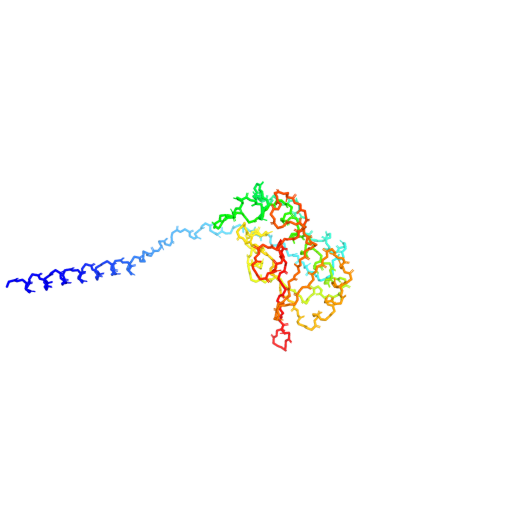 PHE A 1 134 ? -5.159 -17.161 5.359 1.00 85.81 134 PHE A O 1
ATOM 1111 N N . ARG A 1 135 ? -5.072 -16.390 3.257 1.00 85.56 135 ARG A N 1
ATOM 1112 C CA . ARG A 1 135 ? -4.679 -17.684 2.673 1.00 85.56 135 ARG A CA 1
ATOM 1113 C C . ARG A 1 135 ? -3.199 -18.019 2.844 1.00 85.56 135 ARG A C 1
ATOM 1115 O O . ARG A 1 135 ? -2.872 -19.176 3.087 1.00 85.56 135 ARG A O 1
ATOM 1122 N N . HIS A 1 136 ? -2.321 -17.038 2.658 1.00 83.06 136 HIS A N 1
ATOM 1123 C CA . HIS A 1 136 ? -0.871 -17.256 2.615 1.00 83.06 136 HIS A CA 1
ATOM 1124 C C . HIS A 1 136 ? -0.096 -16.316 3.541 1.00 83.06 136 HIS A C 1
ATOM 1126 O O . HIS A 1 136 ? 1.120 -16.442 3.630 1.00 83.06 136 HIS A O 1
ATOM 1132 N N . HIS A 1 137 ? -0.787 -15.393 4.224 1.00 85.50 137 HIS A N 1
ATOM 1133 C CA . HIS A 1 137 ? -0.180 -14.374 5.086 1.00 85.50 137 HIS A CA 1
ATOM 1134 C C . HIS A 1 137 ? 0.876 -13.511 4.371 1.00 85.50 137 HIS A C 1
ATOM 1136 O O . HIS A 1 137 ? 1.754 -12.937 5.008 1.00 85.50 137 HIS A O 1
ATOM 1142 N N . ASP A 1 138 ? 0.762 -13.406 3.044 1.00 86.88 138 ASP A N 1
ATOM 1143 C CA . ASP A 1 138 ? 1.668 -12.665 2.173 1.00 86.88 138 ASP A CA 1
ATOM 1144 C C . ASP A 1 138 ? 0.955 -12.240 0.872 1.00 86.88 138 ASP A C 1
ATOM 1146 O O . ASP A 1 138 ? -0.176 -12.660 0.604 1.00 86.88 138 ASP A O 1
ATOM 1150 N N . ILE A 1 139 ? 1.605 -11.411 0.053 1.00 86.25 139 ILE A N 1
ATOM 1151 C CA . ILE A 1 139 ? 1.186 -11.110 -1.313 1.00 86.25 139 ILE A CA 1
ATOM 1152 C C . ILE A 1 139 ? 1.241 -12.367 -2.192 1.00 86.25 139 ILE A C 1
ATOM 1154 O O . ILE A 1 139 ? 2.115 -13.222 -2.055 1.00 86.25 139 ILE A O 1
ATOM 1158 N N . ILE A 1 140 ? 0.281 -12.490 -3.105 1.00 84.62 140 ILE A N 1
ATOM 1159 C CA . ILE A 1 140 ? 0.255 -13.573 -4.084 1.00 84.62 140 ILE A CA 1
ATOM 1160 C C . ILE A 1 140 ? 1.324 -13.265 -5.141 1.00 84.62 140 ILE A C 1
ATOM 1162 O O . ILE A 1 140 ? 1.381 -12.120 -5.581 1.00 84.62 140 ILE A O 1
ATOM 1166 N N . PRO A 1 141 ? 2.135 -14.241 -5.594 1.00 84.56 141 PRO A N 1
ATOM 1167 C CA . PRO A 1 141 ? 3.253 -13.964 -6.501 1.00 84.56 141 PRO A CA 1
ATOM 1168 C C . PRO A 1 141 ? 2.877 -13.154 -7.752 1.00 84.56 141 PRO A C 1
ATOM 1170 O O . PRO A 1 141 ? 3.642 -12.291 -8.176 1.00 84.56 141 PRO A O 1
ATOM 1173 N N . TRP A 1 142 ? 1.686 -13.399 -8.299 1.00 86.00 142 TRP A N 1
ATOM 1174 C CA . TRP A 1 142 ? 1.181 -12.771 -9.523 1.00 86.00 142 TRP A CA 1
ATOM 1175 C C . TRP A 1 142 ? 0.294 -11.553 -9.332 1.00 86.00 142 TRP A C 1
ATOM 1177 O O . TRP A 1 142 ? -0.294 -11.054 -10.289 1.00 86.00 142 TRP A O 1
ATOM 1187 N N . ASP A 1 143 ? 0.138 -11.118 -8.096 1.00 89.06 143 ASP A N 1
ATOM 1188 C CA . ASP A 1 143 ? -0.536 -9.873 -7.800 1.00 89.06 143 ASP A CA 1
ATOM 1189 C C . ASP A 1 143 ? 0.463 -8.716 -7.892 1.00 89.06 143 ASP A C 1
ATOM 1191 O O . ASP A 1 143 ? 1.656 -8.920 -7.660 1.00 89.06 143 ASP A O 1
ATOM 1195 N N . ASP A 1 144 ? 0.015 -7.524 -8.277 1.00 88.88 144 ASP A N 1
ATOM 1196 C CA . ASP A 1 144 ? 0.890 -6.381 -8.550 1.00 88.88 144 ASP A CA 1
ATOM 1197 C C . ASP A 1 144 ? 0.612 -5.140 -7.697 1.00 88.88 144 ASP A C 1
ATOM 1199 O O . ASP A 1 144 ? 1.275 -4.121 -7.898 1.00 88.88 144 ASP A O 1
ATOM 1203 N N . ASP A 1 145 ? -0.272 -5.198 -6.705 1.00 91.69 145 ASP A N 1
ATOM 1204 C CA . ASP A 1 145 ? -0.592 -4.046 -5.863 1.00 91.69 145 ASP A CA 1
ATOM 1205 C C . ASP A 1 145 ? -0.939 -4.430 -4.411 1.00 91.69 145 ASP A C 1
ATOM 1207 O O . ASP A 1 145 ? -0.729 -5.553 -3.942 1.00 91.69 145 ASP A O 1
ATOM 1211 N N . ILE A 1 146 ? -1.365 -3.434 -3.635 1.00 95.69 146 ILE A N 1
ATOM 1212 C CA . ILE A 1 146 ? -1.996 -3.597 -2.324 1.00 95.69 146 ILE A CA 1
ATOM 1213 C C . ILE A 1 146 ? -3.227 -2.702 -2.313 1.00 95.69 146 ILE A C 1
ATOM 1215 O O . ILE A 1 146 ? -3.096 -1.482 -2.328 1.00 95.69 146 ILE A O 1
ATOM 1219 N N . ASP A 1 147 ? -4.402 -3.310 -2.211 1.00 96.38 147 ASP A N 1
ATOM 1220 C CA . ASP A 1 147 ? -5.671 -2.629 -1.970 1.00 96.38 147 ASP A CA 1
ATOM 1221 C C . ASP A 1 147 ? -5.979 -2.469 -0.477 1.00 96.38 147 ASP A C 1
ATOM 1223 O O . ASP A 1 147 ? -5.976 -3.444 0.292 1.00 96.38 147 ASP A O 1
ATOM 1227 N N . VAL A 1 148 ? -6.375 -1.260 -0.090 1.00 97.56 148 VAL A N 1
ATOM 1228 C CA . VAL A 1 148 ? -7.006 -0.953 1.198 1.00 97.56 148 VAL A CA 1
ATOM 1229 C C . VAL A 1 148 ? -8.322 -0.210 0.987 1.00 97.56 148 VAL A C 1
ATOM 1231 O O . VAL A 1 148 ? -8.499 0.519 0.012 1.00 97.56 148 VAL A O 1
ATOM 1234 N N . LEU A 1 149 ? -9.246 -0.369 1.929 1.00 97.12 149 LEU A N 1
ATOM 1235 C CA . LEU A 1 149 ? -10.441 0.460 2.043 1.00 97.12 149 LEU A CA 1
ATOM 1236 C C . LEU A 1 149 ? -10.297 1.396 3.231 1.00 97.12 149 LEU A C 1
ATOM 1238 O O . LEU A 1 149 ? -9.932 0.959 4.318 1.00 97.12 149 LEU A O 1
ATOM 1242 N N . VAL A 1 150 ? -10.619 2.668 3.030 1.00 96.88 150 VAL A N 1
ATOM 1243 C CA . VAL A 1 150 ? -10.518 3.725 4.037 1.00 96.88 150 VAL A CA 1
ATOM 1244 C C . VAL A 1 150 ? -11.853 4.439 4.163 1.00 96.88 150 VAL A C 1
ATOM 1246 O O . VAL A 1 150 ? -12.552 4.664 3.175 1.00 96.88 150 VAL A O 1
ATOM 1249 N N . ASP A 1 151 ? -12.211 4.836 5.377 1.00 95.62 151 ASP A N 1
ATOM 1250 C CA . ASP A 1 151 ? -13.406 5.637 5.574 1.00 95.62 151 ASP A CA 1
ATOM 1251 C C . ASP A 1 151 ? -13.281 6.986 4.848 1.00 95.62 151 ASP A C 1
ATOM 1253 O O . ASP A 1 151 ? -12.349 7.769 5.060 1.00 95.62 151 ASP A O 1
ATOM 1257 N N . LYS A 1 152 ? -14.254 7.302 3.996 1.00 95.44 152 LYS A N 1
ATOM 1258 C CA . LYS A 1 152 ? -14.247 8.515 3.178 1.00 95.44 152 LYS A CA 1
ATOM 1259 C C . LYS A 1 152 ? -14.108 9.798 4.000 1.00 95.44 152 LYS A C 1
ATOM 1261 O O . LYS A 1 152 ? -13.497 10.753 3.518 1.00 95.44 152 LYS A O 1
ATOM 1266 N N . ALA A 1 153 ? -14.619 9.840 5.229 1.00 95.56 153 ALA A N 1
ATOM 1267 C CA . ALA A 1 153 ? -14.537 11.026 6.077 1.00 95.56 153 ALA A CA 1
ATOM 1268 C C . ALA A 1 153 ? -13.101 11.348 6.528 1.00 95.56 153 ALA A C 1
ATOM 1270 O O . ALA A 1 153 ? -12.812 12.506 6.829 1.00 95.56 153 ALA A O 1
ATOM 1271 N N . VAL 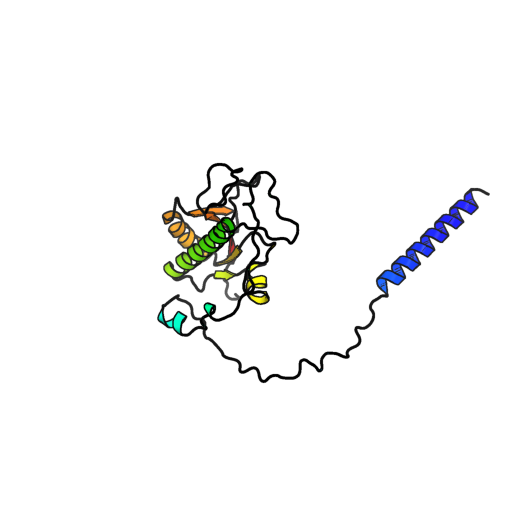A 1 154 ? -12.180 10.372 6.535 1.00 96.19 154 VAL A N 1
ATOM 1272 C CA . VAL A 1 154 ? -10.775 10.619 6.918 1.00 96.19 154 VAL A CA 1
ATOM 1273 C C . VAL A 1 154 ? -9.896 11.049 5.740 1.00 96.19 154 VAL A C 1
ATOM 1275 O O . VAL A 1 154 ? -8.803 11.582 5.953 1.00 96.19 154 VAL A O 1
ATOM 1278 N N . ARG A 1 155 ? -10.377 10.890 4.496 1.00 96.81 155 ARG A N 1
ATOM 1279 C CA . ARG A 1 155 ? -9.645 11.224 3.259 1.00 96.81 155 ARG A CA 1
ATOM 1280 C C . ARG A 1 155 ? -9.004 12.623 3.288 1.00 96.81 155 ARG A C 1
ATOM 1282 O O . ARG A 1 155 ? -7.818 12.706 2.973 1.00 96.81 155 ARG A O 1
ATOM 1289 N N . PRO A 1 156 ? -9.678 13.713 3.720 1.00 97.31 156 PRO A N 1
ATOM 1290 C CA . PRO A 1 156 ? -9.052 15.040 3.747 1.00 97.31 156 PRO A CA 1
ATOM 1291 C C . PRO A 1 156 ? -7.833 15.133 4.680 1.00 97.31 156 PRO A C 1
ATOM 1293 O O . PRO A 1 156 ? -6.833 15.770 4.342 1.00 97.31 156 PRO A O 1
ATOM 1296 N N . ALA A 1 157 ? -7.893 14.489 5.849 1.00 98.25 157 ALA A N 1
ATOM 1297 C CA . ALA A 1 157 ? -6.791 14.471 6.808 1.00 98.25 157 ALA A CA 1
ATOM 1298 C C . ALA A 1 157 ? -5.616 13.624 6.297 1.00 98.25 157 ALA A C 1
ATOM 1300 O O . ALA A 1 157 ? -4.466 14.062 6.387 1.00 98.25 157 ALA A O 1
ATOM 1301 N N . LEU A 1 158 ? -5.916 12.470 5.689 1.00 98.12 158 LEU A N 1
ATOM 1302 C CA . LEU A 1 158 ? -4.928 11.625 5.020 1.00 98.12 158 LEU A CA 1
ATOM 1303 C C . LEU A 1 158 ? -4.187 12.409 3.930 1.00 98.12 158 LEU A C 1
ATOM 1305 O O . LEU A 1 158 ? -2.962 12.482 3.962 1.00 98.12 158 LEU A O 1
ATOM 1309 N N . TRP A 1 159 ? -4.904 13.082 3.025 1.00 98.06 159 TRP A N 1
ATOM 1310 C CA . TRP A 1 159 ? -4.301 13.920 1.980 1.00 98.06 159 TRP A CA 1
ATOM 1311 C C . TRP A 1 159 ? -3.381 14.998 2.541 1.00 98.06 159 TRP A C 1
ATOM 1313 O O . TRP A 1 159 ? -2.243 15.148 2.090 1.00 98.06 159 TRP A O 1
ATOM 1323 N N . LYS A 1 160 ? -3.853 15.732 3.555 1.00 98.44 160 LYS A N 1
ATOM 1324 C CA . LYS A 1 160 ? -3.067 16.783 4.208 1.00 98.44 160 LYS A CA 1
ATOM 1325 C C . LYS A 1 160 ? -1.768 16.227 4.793 1.00 98.44 160 LYS A C 1
ATOM 1327 O O . LYS A 1 160 ? -0.723 16.856 4.639 1.00 98.44 160 LYS A O 1
ATOM 1332 N N . LYS A 1 161 ? -1.820 15.061 5.441 1.00 98.19 161 LYS A N 1
ATOM 1333 C CA . LYS A 1 161 ? -0.645 14.404 6.023 1.00 98.19 161 LYS A CA 1
ATOM 1334 C C . LYS A 1 161 ? 0.295 13.855 4.951 1.00 98.19 161 LYS A C 1
ATOM 1336 O O . LYS A 1 161 ? 1.490 14.112 5.011 1.00 98.19 161 LYS A O 1
ATOM 1341 N N . MET A 1 162 ? -0.221 13.184 3.927 1.00 97.75 162 MET A N 1
ATOM 1342 C CA . MET A 1 162 ? 0.598 12.655 2.829 1.00 97.75 162 MET A CA 1
ATOM 1343 C C . MET A 1 162 ? 1.313 13.763 2.048 1.00 97.75 162 MET A C 1
ATOM 1345 O O . MET A 1 162 ? 2.442 13.569 1.598 1.00 97.75 162 MET A O 1
ATOM 1349 N N . ALA A 1 163 ? 0.719 14.956 1.946 1.00 97.69 163 ALA A N 1
ATOM 1350 C CA . ALA A 1 163 ? 1.366 16.105 1.319 1.00 97.69 163 ALA A CA 1
ATOM 1351 C C . ALA A 1 163 ? 2.677 16.514 2.020 1.00 97.69 163 ALA A C 1
ATOM 1353 O O . ALA A 1 163 ? 3.598 16.979 1.347 1.00 97.69 163 ALA A O 1
ATOM 1354 N N . THR A 1 164 ? 2.806 16.293 3.337 1.00 98.12 164 THR A N 1
ATOM 1355 C CA . THR A 1 164 ? 4.043 16.596 4.084 1.00 98.12 164 THR A CA 1
ATOM 1356 C C . THR A 1 164 ? 5.163 15.594 3.819 1.00 98.12 164 THR A C 1
ATOM 1358 O O . THR A 1 164 ? 6.299 15.841 4.205 1.00 98.12 164 THR A O 1
ATOM 1361 N N . LEU A 1 165 ? 4.857 14.455 3.189 1.00 97.62 165 LEU A N 1
ATOM 1362 C CA . LEU A 1 165 ? 5.817 13.389 2.894 1.00 97.62 165 LEU A CA 1
ATOM 1363 C C . LEU A 1 165 ? 6.431 13.503 1.489 1.00 97.62 165 LEU A C 1
ATOM 1365 O O . LEU A 1 165 ? 7.259 12.678 1.085 1.00 97.62 165 LEU A O 1
ATOM 1369 N N . ARG A 1 166 ? 6.056 14.538 0.732 1.00 95.81 166 ARG A N 1
ATOM 1370 C CA . ARG A 1 166 ? 6.706 14.871 -0.538 1.00 95.81 166 ARG A CA 1
ATOM 1371 C C . ARG A 1 166 ? 8.160 15.308 -0.287 1.00 95.81 166 ARG A C 1
ATOM 1373 O O . ARG A 1 166 ? 8.434 15.953 0.722 1.00 95.81 166 ARG A O 1
ATOM 1380 N N . PRO A 1 167 ? 9.100 15.006 -1.201 1.00 94.81 167 PRO A N 1
ATOM 1381 C CA . PRO A 1 167 ? 8.908 14.361 -2.505 1.00 94.81 167 PRO A CA 1
ATOM 1382 C C . PRO A 1 167 ? 8.998 12.825 -2.470 1.00 94.81 167 PRO A C 1
ATOM 1384 O O . PRO A 1 167 ? 8.975 12.199 -3.527 1.00 94.81 167 PRO A O 1
ATOM 1387 N N . ASN A 1 168 ? 9.149 12.218 -1.291 1.00 96.88 168 ASN A N 1
ATOM 1388 C CA . ASN A 1 168 ? 9.419 10.783 -1.169 1.00 96.88 168 ASN A CA 1
ATOM 1389 C C . ASN A 1 168 ? 8.191 9.924 -1.475 1.00 96.88 168 ASN A C 1
ATOM 1391 O O . ASN A 1 168 ? 8.338 8.828 -2.009 1.00 96.88 168 ASN A O 1
ATOM 1395 N N . TYR A 1 169 ? 7.001 10.448 -1.185 1.00 97.62 169 TYR A N 1
ATOM 1396 C CA . TYR A 1 169 ? 5.728 9.795 -1.458 1.00 97.62 169 TYR A CA 1
ATOM 1397 C C . TYR A 1 169 ? 4.782 10.758 -2.165 1.00 97.62 169 TYR A C 1
ATOM 1399 O O . TYR A 1 169 ? 4.794 11.965 -1.909 1.00 97.62 169 TYR A O 1
ATOM 1407 N N . THR A 1 170 ? 3.972 10.228 -3.077 1.00 96.50 170 THR A N 1
ATOM 1408 C CA . THR A 1 170 ? 2.951 10.986 -3.802 1.00 96.50 170 THR A CA 1
ATOM 1409 C C . THR A 1 170 ? 1.621 10.263 -3.691 1.00 96.50 170 THR A C 1
ATOM 1411 O O . THR A 1 170 ? 1.540 9.074 -3.979 1.00 96.50 170 THR A O 1
ATOM 1414 N N . LEU A 1 171 ? 0.589 11.002 -3.287 1.00 96.44 171 LEU A N 1
ATOM 1415 C CA . LEU A 1 171 ? -0.797 10.564 -3.352 1.00 96.44 171 LEU A CA 1
ATOM 1416 C C . LEU A 1 171 ? -1.450 11.227 -4.570 1.00 96.44 171 LEU A C 1
ATOM 1418 O O . LEU A 1 171 ? -1.368 12.449 -4.725 1.00 96.44 171 LEU A O 1
ATOM 1422 N N . GLN A 1 172 ? -2.035 10.423 -5.451 1.00 94.62 172 GLN A N 1
ATOM 1423 C CA . GLN A 1 172 ? -2.713 10.864 -6.666 1.00 94.62 172 GLN A CA 1
ATOM 1424 C C . GLN A 1 172 ? -4.213 10.583 -6.564 1.00 94.62 172 GLN A C 1
ATOM 1426 O O . GLN A 1 172 ? -4.607 9.464 -6.250 1.00 94.62 172 GLN A O 1
ATOM 1431 N N . GLU A 1 173 ? -5.038 11.580 -6.889 1.00 93.88 173 GLU A N 1
ATOM 1432 C CA . GLU A 1 173 ? -6.497 11.445 -6.904 1.00 93.88 173 GLU A CA 1
ATOM 1433 C C . GLU A 1 173 ? -6.981 10.703 -8.154 1.00 93.88 173 GLU A C 1
ATOM 1435 O O . GLU A 1 173 ? -6.608 11.056 -9.275 1.00 93.88 173 GLU A O 1
ATOM 1440 N N . CYS A 1 174 ? -7.820 9.681 -7.965 1.00 89.69 174 CYS A N 1
ATOM 1441 C CA . CYS A 1 174 ? -8.403 8.842 -9.016 1.00 89.69 174 CYS A CA 1
ATOM 1442 C C . CYS A 1 174 ? -9.893 8.547 -8.735 1.00 89.69 174 CYS A C 1
ATOM 1444 O O . CYS A 1 174 ? -10.314 7.400 -8.587 1.00 89.69 174 CYS A O 1
ATOM 1446 N N . SER A 1 175 ? -10.732 9.591 -8.712 1.00 87.75 175 SER A N 1
ATOM 1447 C CA . SER A 1 175 ? -12.179 9.478 -8.454 1.00 87.75 175 SER A CA 1
ATOM 1448 C C . SER A 1 175 ? -12.486 8.903 -7.058 1.00 87.75 175 SER A C 1
ATOM 1450 O O . SER A 1 175 ? -12.234 9.577 -6.063 1.00 87.75 175 SER A O 1
ATOM 1452 N N . ASN A 1 176 ? -13.043 7.690 -6.966 1.00 86.69 176 ASN A N 1
ATOM 1453 C CA . ASN A 1 176 ? -13.327 6.995 -5.701 1.00 86.69 176 ASN A CA 1
ATOM 1454 C C . ASN A 1 176 ? -12.128 6.201 -5.159 1.00 86.69 176 ASN A C 1
ATOM 1456 O O . ASN A 1 176 ? -12.278 5.466 -4.183 1.00 86.69 176 ASN A O 1
ATOM 1460 N N . TRP A 1 177 ? -10.970 6.345 -5.797 1.00 94.25 177 TRP A N 1
ATOM 1461 C CA . TRP A 1 177 ? -9.722 5.709 -5.419 1.00 94.25 177 TRP A CA 1
ATOM 1462 C C . TRP A 1 177 ? -8.624 6.758 -5.351 1.00 94.25 177 TRP A C 1
ATOM 1464 O O . TRP A 1 177 ? -8.626 7.708 -6.131 1.00 94.25 177 TRP 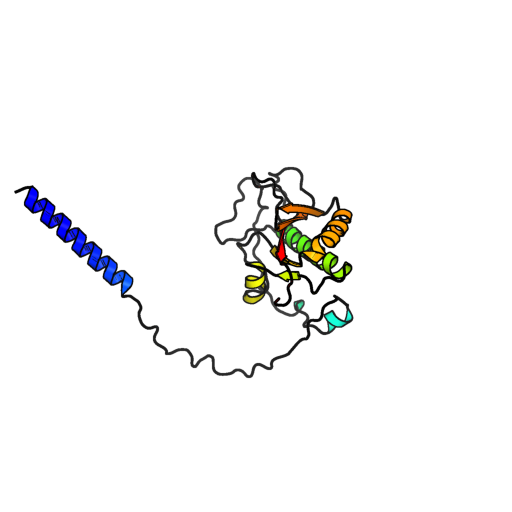A O 1
ATOM 1474 N N . ASP A 1 178 ? -7.665 6.568 -4.460 1.00 96.50 178 ASP A N 1
ATOM 1475 C CA . ASP A 1 178 ? -6.402 7.291 -4.482 1.00 96.50 178 ASP A CA 1
ATOM 1476 C C . ASP A 1 178 ? -5.251 6.307 -4.662 1.00 96.50 178 ASP A C 1
ATOM 1478 O O . ASP A 1 178 ? -5.290 5.183 -4.167 1.00 96.50 178 ASP A O 1
ATOM 1482 N N . LYS A 1 179 ? -4.213 6.738 -5.379 1.00 96.12 179 LYS A N 1
ATOM 1483 C CA . LYS A 1 179 ? -3.024 5.929 -5.658 1.00 96.12 179 LYS A CA 1
ATOM 1484 C C . LYS A 1 179 ? -1.833 6.499 -4.912 1.00 96.12 179 LYS A C 1
ATOM 1486 O O . LYS A 1 179 ? -1.423 7.634 -5.168 1.00 96.12 179 LYS A O 1
ATOM 1491 N N . LEU A 1 180 ? -1.284 5.724 -3.984 1.00 97.50 180 LEU A N 1
ATOM 1492 C CA . LEU A 1 180 ? -0.066 6.061 -3.258 1.00 97.50 180 LEU A CA 1
ATOM 1493 C C . LEU A 1 180 ? 1.141 5.415 -3.941 1.00 97.50 180 LEU A C 1
ATOM 1495 O O . LEU A 1 180 ? 1.230 4.194 -4.041 1.00 97.50 180 LEU A O 1
ATOM 1499 N N . SER A 1 181 ? 2.102 6.232 -4.362 1.00 97.19 181 SER A N 1
ATOM 1500 C CA . SER A 1 181 ? 3.357 5.775 -4.958 1.00 97.19 181 SER A CA 1
ATOM 1501 C C . SER A 1 181 ? 4.579 6.365 -4.258 1.00 97.19 181 SER A C 1
ATOM 1503 O O . SER A 1 181 ? 4.520 7.423 -3.622 1.00 97.19 181 SER A O 1
ATOM 1505 N N . ALA A 1 182 ? 5.722 5.702 -4.421 1.00 97.12 182 ALA A N 1
ATOM 1506 C CA . ALA A 1 182 ? 7.006 6.219 -3.975 1.00 97.12 182 ALA A CA 1
ATOM 1507 C C . ALA A 1 182 ? 7.538 7.262 -4.969 1.00 97.12 182 ALA A C 1
ATOM 1509 O O . ALA A 1 182 ? 6.960 7.511 -6.035 1.00 97.12 182 ALA A O 1
ATOM 1510 N N . LYS A 1 183 ? 8.674 7.868 -4.623 1.00 95.31 183 LYS A N 1
ATOM 1511 C CA . LYS A 1 183 ? 9.439 8.745 -5.508 1.00 95.31 183 LYS A CA 1
ATOM 1512 C C . LYS A 1 183 ? 9.668 8.064 -6.858 1.00 95.31 183 LYS A C 1
ATOM 1514 O O . LYS A 1 183 ? 10.080 6.905 -6.924 1.00 95.31 183 LYS A O 1
ATOM 1519 N N . ILE A 1 184 ? 9.439 8.816 -7.932 1.00 93.62 184 ILE A N 1
ATOM 1520 C CA . ILE A 1 184 ? 9.624 8.316 -9.293 1.00 93.62 184 ILE A CA 1
ATOM 1521 C C . ILE A 1 184 ? 11.112 8.177 -9.613 1.00 93.62 184 ILE A C 1
ATOM 1523 O O . ILE A 1 184 ? 11.882 9.134 -9.487 1.00 93.62 184 ILE A O 1
ATOM 1527 N N . ILE A 1 185 ? 11.505 6.993 -10.076 1.00 89.75 185 ILE A N 1
ATOM 1528 C CA . ILE A 1 185 ? 12.845 6.731 -10.601 1.00 89.75 185 ILE A CA 1
ATOM 1529 C C . ILE A 1 185 ? 12.922 7.261 -12.036 1.00 89.75 185 ILE A C 1
ATOM 1531 O O . ILE A 1 185 ? 12.126 6.889 -12.902 1.00 89.75 185 ILE A O 1
ATOM 1535 N N . VAL A 1 186 ? 13.902 8.127 -12.300 1.00 73.62 186 VAL A N 1
ATOM 1536 C CA . VAL A 1 186 ? 14.116 8.718 -13.627 1.00 73.62 186 VAL A CA 1
ATOM 1537 C C . VAL A 1 186 ? 14.732 7.670 -14.571 1.00 73.62 186 VAL A C 1
ATOM 1539 O O . VAL A 1 186 ? 15.683 6.979 -14.219 1.00 73.62 186 VAL A O 1
ATOM 1542 N N . SER A 1 187 ? 14.171 7.579 -15.782 1.00 75.44 187 SER A N 1
ATOM 1543 C CA . SER A 1 187 ? 14.222 6.477 -16.765 1.00 75.44 187 SER A CA 1
ATOM 1544 C C . SER A 1 187 ? 13.277 5.307 -16.469 1.00 75.44 187 SER A C 1
ATOM 1546 O O . SER A 1 187 ? 13.558 4.423 -15.661 1.00 75.44 187 SER A O 1
ATOM 1548 N N . LYS A 1 188 ? 12.182 5.251 -17.237 1.00 66.94 188 LYS A N 1
ATOM 1549 C CA . LYS A 1 188 ? 11.218 4.137 -17.279 1.00 66.94 188 LYS A CA 1
ATOM 1550 C C . LYS A 1 188 ? 11.823 2.791 -17.714 1.00 66.94 188 LYS A C 1
ATOM 1552 O O . LYS A 1 188 ? 11.222 1.763 -17.440 1.00 66.94 188 LYS A O 1
ATOM 1557 N N . HIS A 1 189 ? 12.992 2.805 -18.366 1.00 68.12 189 HIS A N 1
ATOM 1558 C CA . HIS A 1 189 ? 13.649 1.625 -18.949 1.00 68.12 189 HIS A CA 1
ATOM 1559 C C . HIS A 1 189 ? 14.997 1.293 -18.303 1.00 68.12 189 HIS A C 1
ATOM 1561 O O . HIS A 1 189 ? 15.897 0.759 -18.947 1.00 68.12 189 HIS A O 1
ATOM 1567 N N . SER A 1 190 ? 15.172 1.651 -17.035 1.00 76.81 190 SER A N 1
ATOM 1568 C CA . SER A 1 190 ? 16.383 1.285 -16.309 1.00 76.81 190 SER A CA 1
ATOM 1569 C C . SER A 1 190 ? 16.366 -0.206 -15.970 1.00 76.81 190 SER A C 1
ATOM 1571 O O . SER A 1 190 ? 15.373 -0.713 -15.459 1.00 76.81 190 SER A O 1
ATOM 1573 N N . SER A 1 191 ? 17.484 -0.886 -16.222 1.00 82.06 191 SER A N 1
ATOM 1574 C CA . SER A 1 191 ? 17.734 -2.250 -15.750 1.00 82.06 191 SER A CA 1
ATOM 1575 C C . SER A 1 191 ? 18.083 -2.323 -14.262 1.00 82.06 191 SER A C 1
ATOM 1577 O O . SER A 1 191 ? 18.239 -3.416 -13.727 1.00 82.06 191 SER A O 1
ATOM 1579 N N . LEU A 1 192 ? 18.224 -1.177 -13.588 1.00 85.44 192 LEU A N 1
ATOM 1580 C CA . LEU A 1 192 ? 18.551 -1.138 -12.171 1.00 85.44 192 LEU A CA 1
ATOM 1581 C C . LEU A 1 192 ? 17.336 -1.564 -11.342 1.00 85.44 192 LEU A C 1
ATOM 1583 O O . LEU A 1 192 ? 16.234 -1.015 -11.488 1.00 85.44 192 LEU A O 1
ATOM 1587 N N . ASP A 1 193 ? 17.559 -2.528 -10.455 1.00 90.31 193 ASP A N 1
ATOM 1588 C CA . ASP A 1 193 ? 16.636 -2.849 -9.375 1.00 90.31 193 ASP A CA 1
ATOM 1589 C C . ASP A 1 193 ? 16.936 -1.916 -8.201 1.00 90.31 193 ASP A C 1
ATOM 1591 O O . ASP A 1 193 ? 17.931 -2.081 -7.501 1.00 90.31 193 ASP A O 1
ATOM 1595 N N . VAL A 1 194 ? 16.149 -0.849 -8.078 1.00 92.25 194 VAL A N 1
ATOM 1596 C CA . VAL A 1 194 ? 16.328 0.198 -7.066 1.00 92.25 194 VAL A CA 1
ATOM 1597 C C . VAL A 1 194 ? 14.977 0.590 -6.502 1.00 92.25 194 VAL A C 1
ATOM 1599 O O . VAL A 1 194 ? 13.960 0.510 -7.192 1.00 92.25 194 VAL A O 1
ATOM 1602 N N . GLU A 1 195 ? 14.987 1.041 -5.254 1.00 93.50 195 GLU A N 1
ATOM 1603 C CA . GLU A 1 195 ? 13.791 1.483 -4.552 1.00 93.50 195 GLU A CA 1
ATOM 1604 C C . GLU A 1 195 ? 13.140 2.702 -5.226 1.00 93.50 195 GLU A C 1
ATOM 1606 O O . GLU A 1 195 ? 13.811 3.677 -5.584 1.00 93.50 195 GLU A O 1
ATOM 1611 N N . GLY A 1 196 ? 11.815 2.656 -5.362 1.00 94.56 196 GLY A N 1
ATOM 1612 C CA . GLY A 1 196 ? 10.996 3.713 -5.948 1.00 94.56 196 GLY A CA 1
ATOM 1613 C C . GLY A 1 196 ? 9.993 3.194 -6.977 1.00 94.56 196 GLY A C 1
ATOM 1614 O O . GLY A 1 196 ? 9.998 2.026 -7.364 1.00 94.56 196 GLY A O 1
ATOM 1615 N N . SER A 1 197 ? 9.116 4.086 -7.434 1.00 95.06 197 SER A N 1
ATOM 1616 C CA . SER A 1 197 ? 8.079 3.756 -8.418 1.00 95.06 197 SER A CA 1
ATOM 1617 C C . SER A 1 197 ? 8.488 4.205 -9.829 1.00 95.06 197 SER A C 1
ATOM 1619 O O . SER A 1 197 ? 9.314 5.101 -10.018 1.00 95.06 197 SER A O 1
ATOM 1621 N N . ARG A 1 198 ? 7.901 3.591 -10.856 1.00 93.12 198 ARG A N 1
ATOM 1622 C CA . ARG A 1 198 ? 8.120 3.869 -12.283 1.00 93.12 198 ARG A CA 1
ATOM 1623 C C . ARG A 1 198 ? 6.781 4.051 -12.984 1.00 93.12 198 ARG A C 1
ATOM 1625 O O . ARG A 1 198 ? 5.826 3.349 -12.683 1.00 93.12 198 ARG A O 1
ATOM 1632 N N . ILE A 1 199 ? 6.715 4.941 -13.966 1.00 91.75 199 ILE A N 1
ATOM 1633 C CA . ILE A 1 199 ? 5.542 5.044 -14.842 1.00 91.75 199 ILE A CA 1
ATOM 1634 C C . ILE A 1 199 ? 5.740 4.069 -16.004 1.00 91.75 199 ILE A C 1
ATOM 1636 O O . ILE A 1 199 ? 6.571 4.308 -16.884 1.00 91.75 199 ILE A O 1
ATOM 1640 N N . LEU A 1 200 ? 5.014 2.950 -15.968 1.00 88.69 200 LEU A N 1
ATOM 1641 C CA . LEU A 1 200 ? 5.169 1.834 -16.914 1.00 88.69 200 LEU A CA 1
ATOM 1642 C C . LEU A 1 200 ? 3.992 1.688 -17.890 1.00 88.69 200 LEU A C 1
ATOM 1644 O O . LEU A 1 200 ? 4.107 0.984 -18.890 1.00 88.69 200 LEU A O 1
ATOM 1648 N N . ASN A 1 201 ? 2.873 2.361 -17.622 1.00 86.69 201 ASN A N 1
ATOM 1649 C CA . ASN A 1 201 ? 1.653 2.311 -18.426 1.00 86.69 201 ASN A CA 1
ATOM 1650 C C . ASN A 1 201 ? 1.352 3.670 -19.083 1.00 86.69 201 ASN A C 1
ATOM 1652 O O . ASN A 1 201 ? 1.912 4.704 -18.714 1.00 86.69 201 ASN A O 1
ATOM 1656 N N . ALA A 1 202 ? 0.441 3.664 -20.059 1.00 86.69 202 ALA A N 1
ATOM 1657 C CA . ALA A 1 202 ? 0.015 4.870 -20.771 1.00 86.69 202 ALA A CA 1
ATOM 1658 C C . ALA A 1 202 ? -0.870 5.807 -19.926 1.00 86.69 202 ALA A C 1
ATOM 1660 O O . ALA A 1 202 ? -0.997 6.980 -20.261 1.00 86.69 202 ALA A O 1
ATOM 1661 N N . TYR A 1 203 ? -1.454 5.310 -18.830 1.00 84.31 203 TYR A N 1
ATOM 1662 C CA . TYR A 1 203 ? -2.310 6.090 -17.930 1.00 84.31 203 TYR A CA 1
ATOM 1663 C C . TYR A 1 203 ? -1.517 7.021 -17.005 1.00 84.31 203 TYR A C 1
ATOM 1665 O O . TYR A 1 203 ? -2.100 7.856 -16.318 1.00 84.31 203 TYR A O 1
ATOM 1673 N N . GLY A 1 204 ? -0.186 6.900 -16.985 1.00 86.38 204 GLY A N 1
ATOM 1674 C CA . GLY A 1 204 ? 0.677 7.730 -16.153 1.00 86.38 204 GLY A CA 1
ATOM 1675 C C . GLY A 1 204 ? 0.766 7.268 -14.699 1.00 86.38 204 GLY A C 1
ATOM 1676 O O . GLY A 1 204 ? 1.379 7.962 -13.892 1.00 86.38 204 GLY A O 1
ATOM 1677 N N . TRP A 1 205 ? 0.190 6.113 -14.349 1.00 89.31 205 TRP A N 1
ATOM 1678 C CA . TRP A 1 205 ? 0.242 5.606 -12.980 1.00 89.31 205 TRP A CA 1
ATOM 1679 C C . TRP A 1 205 ? 1.624 5.049 -12.663 1.00 89.31 205 TRP A C 1
ATOM 1681 O O . TRP A 1 205 ? 2.195 4.270 -13.434 1.00 89.31 205 TRP A O 1
ATOM 1691 N N . ALA A 1 206 ? 2.150 5.460 -11.515 1.00 92.88 206 ALA A N 1
ATOM 1692 C CA . ALA A 1 206 ? 3.416 4.983 -10.997 1.00 92.88 206 ALA A CA 1
ATOM 1693 C C . ALA A 1 206 ? 3.235 3.619 -10.326 1.00 92.88 206 ALA A C 1
ATOM 1695 O O . ALA A 1 206 ? 2.275 3.435 -9.597 1.00 92.88 206 ALA A O 1
ATOM 1696 N N . TRP A 1 207 ? 4.163 2.692 -10.545 1.00 93.12 207 TRP A N 1
ATOM 1697 C CA . TRP A 1 207 ? 4.158 1.335 -9.999 1.00 93.12 207 TRP A CA 1
ATOM 1698 C C . TRP A 1 207 ? 5.564 0.960 -9.490 1.00 93.12 207 TRP A C 1
ATOM 1700 O O . TRP A 1 207 ? 6.532 1.306 -10.175 1.00 93.12 207 TRP A O 1
ATOM 1710 N N . PRO A 1 208 ? 5.744 0.283 -8.338 1.00 94.94 208 PRO A N 1
ATOM 1711 C CA . PRO A 1 208 ? 4.725 -0.222 -7.407 1.00 94.94 208 PRO A CA 1
A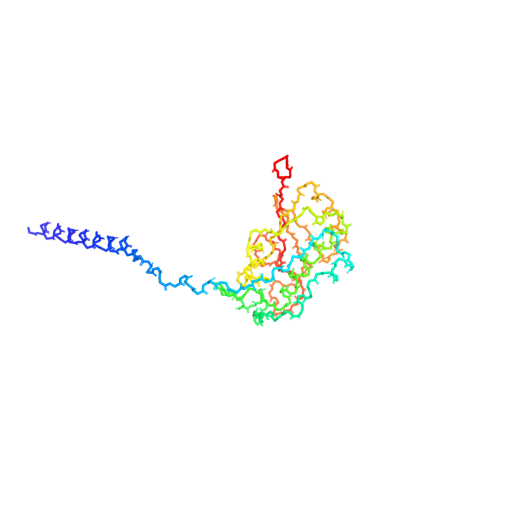TOM 1712 C C . PRO A 1 208 ? 3.860 0.875 -6.782 1.00 94.94 208 PRO A C 1
ATOM 1714 O O . PRO A 1 208 ? 4.314 2.021 -6.666 1.00 94.94 208 PRO A O 1
ATOM 1717 N N . MET A 1 209 ? 2.632 0.522 -6.400 1.00 95.19 209 MET A N 1
ATOM 1718 C CA . MET A 1 209 ? 1.666 1.425 -5.772 1.00 95.19 209 MET A CA 1
ATOM 1719 C C . MET A 1 209 ? 0.797 0.713 -4.737 1.00 95.19 209 MET A C 1
ATOM 1721 O O . MET A 1 209 ? 0.706 -0.511 -4.728 1.00 95.19 209 MET A O 1
ATOM 1725 N N . LEU A 1 210 ? 0.162 1.511 -3.886 1.00 97.25 210 LEU A N 1
ATOM 1726 C CA . LEU A 1 210 ? -0.903 1.096 -2.985 1.00 97.25 210 LEU A CA 1
ATOM 1727 C C . LEU A 1 210 ? -2.195 1.799 -3.409 1.00 97.25 210 LEU A C 1
ATOM 1729 O O . LEU A 1 210 ? -2.218 3.027 -3.555 1.00 97.25 210 LEU A O 1
ATOM 1733 N N . ASP A 1 211 ? -3.244 1.013 -3.607 1.00 97.00 211 ASP A N 1
ATOM 1734 C CA . ASP A 1 211 ? -4.573 1.452 -4.006 1.00 97.00 211 ASP A CA 1
ATOM 1735 C C . ASP A 1 211 ? -5.459 1.683 -2.779 1.00 97.00 211 ASP A C 1
ATOM 1737 O O . ASP A 1 211 ? -5.637 0.812 -1.928 1.00 97.00 211 ASP A O 1
ATOM 1741 N N . ILE A 1 212 ? -6.000 2.897 -2.667 1.00 97.94 212 ILE A N 1
ATOM 1742 C CA . ILE A 1 212 ? -6.826 3.337 -1.541 1.00 97.94 212 ILE A CA 1
ATOM 1743 C C . ILE A 1 212 ? -8.244 3.569 -2.043 1.00 97.94 212 ILE A C 1
ATOM 1745 O O . ILE A 1 212 ? -8.541 4.617 -2.614 1.00 97.94 212 ILE A O 1
ATOM 1749 N N . GLY A 1 213 ? -9.128 2.606 -1.819 1.00 97.12 213 GLY A N 1
ATOM 1750 C CA . GLY A 1 213 ? -10.559 2.774 -2.047 1.00 97.12 213 GLY A CA 1
ATOM 1751 C C . GLY A 1 213 ? -11.242 3.437 -0.852 1.00 97.12 213 GLY A C 1
ATOM 1752 O O . GLY A 1 213 ? -10.751 3.379 0.278 1.00 97.12 213 GLY A O 1
ATOM 1753 N N . TYR A 1 214 ? -12.407 4.043 -1.087 1.00 95.94 214 TYR A N 1
ATOM 1754 C CA . TYR A 1 214 ? -13.178 4.708 -0.035 1.00 95.94 214 TYR A CA 1
ATOM 1755 C C . TYR A 1 214 ? -14.552 4.083 0.179 1.00 95.94 214 TYR A C 1
ATOM 1757 O O . TYR A 1 214 ? -15.319 3.921 -0.771 1.00 95.94 214 TYR A O 1
ATOM 1765 N N . TYR A 1 215 ? -14.891 3.819 1.441 1.00 93.31 215 TYR A N 1
ATOM 1766 C CA . TYR A 1 215 ? -16.245 3.455 1.862 1.00 93.31 215 TYR A CA 1
ATOM 1767 C C . TYR A 1 215 ? -16.885 4.592 2.660 1.00 93.31 215 TYR A C 1
ATOM 1769 O O . TYR A 1 215 ? -16.201 5.376 3.319 1.00 93.31 215 TYR A O 1
ATOM 1777 N N . CYS A 1 216 ? -18.208 4.702 2.589 1.00 91.38 216 CYS A N 1
ATOM 1778 C CA . CYS A 1 216 ? -18.968 5.559 3.491 1.00 91.38 216 CYS A CA 1
ATOM 1779 C C . CYS A 1 216 ? -19.421 4.697 4.667 1.00 91.38 216 CYS A C 1
ATOM 1781 O O . CYS A 1 216 ? -20.081 3.689 4.436 1.00 91.38 216 CYS A O 1
ATOM 1783 N N . SER A 1 217 ? -19.071 5.084 5.890 1.00 80.94 217 SER A N 1
ATOM 1784 C CA . SER A 1 217 ? -19.712 4.529 7.080 1.00 80.94 217 SER A CA 1
ATOM 1785 C C . SER A 1 217 ? -21.115 5.116 7.207 1.00 80.94 217 SER A C 1
ATOM 1787 O O . SER A 1 217 ? -21.322 6.324 7.037 1.00 80.94 217 SER A O 1
ATOM 1789 N N . ASP A 1 218 ? -22.090 4.258 7.466 1.00 77.88 218 ASP A N 1
ATOM 1790 C CA . ASP A 1 218 ? -23.457 4.657 7.782 1.00 77.88 218 ASP A CA 1
ATOM 1791 C C . ASP A 1 218 ? -23.947 3.883 9.010 1.00 77.88 218 ASP A C 1
ATOM 1793 O O . ASP A 1 218 ? -23.194 3.174 9.666 1.00 77.88 218 ASP A O 1
ATOM 1797 N N . VAL A 1 219 ? -25.211 4.054 9.395 1.00 67.38 219 VAL A N 1
ATOM 1798 C CA . VAL A 1 219 ? -25.733 3.433 10.627 1.00 67.38 219 VAL A CA 1
ATOM 1799 C C . VAL A 1 219 ? -25.757 1.894 10.534 1.00 67.38 219 VAL A C 1
ATOM 1801 O O . VAL A 1 219 ? -25.955 1.224 11.545 1.00 67.38 219 VAL A O 1
ATOM 1804 N N . THR A 1 220 ? -25.571 1.323 9.340 1.00 61.59 220 THR A N 1
ATOM 1805 C CA . THR A 1 220 ? -25.589 -0.125 9.108 1.00 61.59 220 THR A CA 1
ATOM 1806 C C . THR A 1 220 ? -24.199 -0.754 9.019 1.00 61.59 220 THR A C 1
ATOM 1808 O O . THR A 1 220 ? -24.092 -1.964 9.248 1.00 61.59 220 THR A O 1
ATOM 1811 N N . HIS A 1 221 ? -23.153 0.039 8.747 1.00 49.34 221 HIS A N 1
ATOM 1812 C CA . HIS A 1 221 ? -21.773 -0.416 8.539 1.00 49.34 221 HIS A CA 1
ATOM 1813 C C . HIS A 1 221 ? -20.727 0.546 9.116 1.00 49.34 221 HIS A C 1
ATOM 1815 O O . HIS A 1 221 ? -20.692 1.730 8.701 1.00 49.34 221 HIS A O 1
#

Organism: Dibothriocephalus latus (NCBI:txid60516)